Protein AF-A0A0M4BRL6-F1 (afdb_monomer)

Foldseek 3Di:
DDPLVCLQVDLVAAEDEDEAELCCAVWQDPNNVVRVVVLVSLQVSCVVRPRSYAYFYEYFWAEPPPPPDLLVVLLVCQQVLHEREDADQQAKTFYDYPVLVVVQVVCRVVPPDHSPHGYDPQTAMDGSNLVSVLSCVQRHPDDGHYDHRYDDRGDDSWGARHPPRIRNPGHHDDSVNVSVVD

Structure (mmCIF, N/CA/C/O backbone):
data_AF-A0A0M4BRL6-F1
#
_entry.id   AF-A0A0M4BRL6-F1
#
loop_
_atom_site.group_PDB
_atom_site.id
_atom_site.type_symbol
_atom_site.label_atom_id
_atom_site.label_alt_id
_atom_site.label_comp_id
_atom_site.label_asym_id
_atom_site.label_entity_id
_atom_site.label_seq_id
_atom_site.pdbx_PDB_ins_code
_atom_site.Cartn_x
_atom_site.Cartn_y
_atom_site.Cartn_z
_atom_site.occupancy
_atom_site.B_iso_or_equiv
_atom_site.auth_seq_id
_atom_site.auth_comp_id
_atom_site.auth_asym_id
_atom_site.auth_atom_id
_atom_site.pdbx_PDB_model_num
ATOM 1 N N . MET A 1 1 ? -20.131 -15.221 5.930 1.00 51.91 1 MET A N 1
ATOM 2 C CA . MET A 1 1 ? -20.326 -14.640 7.277 1.00 51.91 1 MET A CA 1
ATOM 3 C C . MET A 1 1 ? -19.381 -13.449 7.401 1.00 51.91 1 MET A C 1
ATOM 5 O O . MET A 1 1 ? -18.248 -13.590 6.960 1.00 51.91 1 MET A O 1
ATOM 9 N N . ASN A 1 2 ? -19.842 -12.272 7.842 1.00 87.44 2 ASN A N 1
ATOM 10 C CA . ASN A 1 2 ? -19.025 -11.043 7.877 1.00 87.44 2 ASN A CA 1
ATOM 11 C C . ASN A 1 2 ? -18.273 -10.967 9.220 1.00 87.44 2 ASN A C 1
ATOM 13 O O . ASN A 1 2 ? -18.929 -11.068 10.253 1.00 87.44 2 ASN A O 1
ATOM 17 N N . LEU A 1 3 ? -16.943 -10.804 9.210 1.00 92.81 3 LEU A N 1
ATOM 18 C CA . LEU A 1 3 ? -16.099 -10.802 10.420 1.00 92.81 3 LEU A CA 1
ATOM 19 C C . LEU A 1 3 ? -16.586 -9.797 11.472 1.00 92.81 3 LEU A C 1
ATOM 21 O O . LEU A 1 3 ? -16.670 -10.141 12.642 1.00 92.81 3 LEU A O 1
ATOM 25 N N . LEU A 1 4 ? -17.000 -8.604 11.038 1.00 94.19 4 LEU A N 1
ATOM 26 C CA . LEU A 1 4 ? -17.511 -7.552 11.923 1.00 94.19 4 LEU A CA 1
ATOM 27 C C . LEU A 1 4 ? -18.819 -7.929 12.634 1.00 94.19 4 LEU A C 1
ATOM 29 O O . LEU A 1 4 ? -19.096 -7.460 13.726 1.00 94.19 4 LEU A O 1
ATOM 33 N N . LYS A 1 5 ? -19.651 -8.795 12.043 1.00 93.88 5 LYS A N 1
ATOM 34 C CA . LYS A 1 5 ? -20.859 -9.268 12.739 1.00 93.88 5 LYS A CA 1
ATOM 35 C C . LYS A 1 5 ? -20.504 -10.234 13.864 1.00 93.88 5 LYS A C 1
ATOM 37 O O . LYS A 1 5 ? -21.066 -10.137 14.947 1.00 93.88 5 LYS A O 1
ATOM 42 N N . ILE A 1 6 ? -19.523 -11.104 13.621 1.00 94.19 6 ILE A N 1
ATOM 43 C CA . ILE A 1 6 ? -19.056 -12.082 14.608 1.00 94.19 6 ILE A CA 1
ATOM 44 C C . ILE A 1 6 ? -18.478 -11.365 15.835 1.00 94.19 6 ILE A C 1
ATOM 46 O O . ILE A 1 6 ? -18.729 -11.797 16.950 1.00 94.19 6 ILE A O 1
ATOM 50 N N . THR A 1 7 ? -17.777 -10.237 15.665 1.00 94.44 7 THR A N 1
ATOM 51 C CA . THR A 1 7 ? -17.237 -9.469 16.806 1.00 94.44 7 THR A CA 1
ATOM 52 C C . THR A 1 7 ? -18.319 -8.887 17.719 1.00 94.44 7 THR A C 1
ATOM 54 O O . THR A 1 7 ? -18.041 -8.617 18.885 1.00 94.44 7 THR A O 1
ATOM 57 N N . VAL A 1 8 ? -19.544 -8.695 17.218 1.00 92.44 8 VAL A N 1
ATOM 58 C CA . VAL A 1 8 ? -20.706 -8.243 18.007 1.00 92.44 8 VAL A CA 1
ATOM 59 C C . VAL A 1 8 ? -21.448 -9.428 18.630 1.00 92.44 8 VAL A C 1
ATOM 61 O O . VAL A 1 8 ? -21.912 -9.341 19.765 1.00 92.44 8 VAL A O 1
ATOM 64 N N . GLU A 1 9 ? -21.569 -10.534 17.895 1.00 92.56 9 GLU A N 1
ATOM 65 C CA . GLU A 1 9 ? -22.275 -11.743 18.338 1.00 92.56 9 GLU A CA 1
ATOM 66 C C . GLU A 1 9 ? -21.471 -12.544 19.380 1.00 92.56 9 GLU A C 1
ATOM 68 O O . GLU A 1 9 ? -22.057 -13.135 20.290 1.00 92.56 9 GLU A O 1
ATOM 73 N N . GLU A 1 10 ? -20.137 -12.539 19.290 1.00 90.44 10 GLU A N 1
ATOM 74 C CA . GLU A 1 10 ? -19.239 -13.304 20.157 1.00 90.44 10 GLU A CA 1
ATOM 75 C C . GLU A 1 10 ? -18.363 -12.404 21.053 1.00 90.44 10 GLU A C 1
ATOM 77 O O . GLU A 1 10 ? -17.389 -11.789 20.623 1.00 90.44 10 GLU A O 1
ATOM 82 N N . GLN A 1 11 ? -18.660 -12.379 22.357 1.00 83.44 11 GLN A N 1
ATOM 83 C CA . GLN A 1 11 ? -17.976 -11.512 23.337 1.00 83.44 11 GLN A CA 1
ATOM 84 C C . GLN A 1 11 ? -16.571 -11.990 23.775 1.00 83.44 11 GLN A C 1
ATOM 86 O O . GLN A 1 11 ? -15.893 -11.347 24.591 1.00 83.44 11 GLN A O 1
ATOM 91 N N . ASN A 1 12 ? -16.112 -13.140 23.278 1.00 91.62 12 ASN A N 1
ATOM 92 C CA . ASN A 1 12 ? -14.759 -13.658 23.515 1.00 91.62 12 ASN A CA 1
ATOM 93 C C . ASN A 1 12 ? -13.707 -12.995 22.608 1.00 91.62 12 ASN A C 1
ATOM 95 O O . ASN A 1 12 ? -12.522 -13.049 22.943 1.00 91.62 12 ASN A O 1
ATOM 99 N N . ILE A 1 13 ? -14.108 -12.345 21.511 1.00 93.94 13 ILE A N 1
ATOM 100 C CA . ILE A 1 13 ? -13.188 -11.630 20.623 1.00 93.94 13 ILE A CA 1
ATOM 101 C C . ILE A 1 13 ? -12.835 -10.284 21.254 1.00 93.94 13 ILE A C 1
ATOM 103 O O . ILE A 1 13 ? -13.690 -9.428 21.447 1.00 93.94 13 ILE A O 1
ATOM 107 N N . LYS A 1 14 ? -11.556 -10.108 21.601 1.00 92.88 14 LYS A N 1
ATOM 108 C CA . LYS A 1 14 ? -11.069 -8.900 22.287 1.00 92.88 14 LYS A CA 1
ATOM 109 C C . LYS A 1 14 ? -10.569 -7.820 21.347 1.00 92.88 14 LYS A C 1
ATOM 111 O O . LYS A 1 14 ? -10.581 -6.650 21.716 1.00 92.88 14 LYS A O 1
ATOM 116 N N . PHE A 1 15 ? -10.143 -8.200 20.149 1.00 94.06 15 PHE A N 1
ATOM 117 C CA . PHE A 1 15 ? -9.758 -7.247 19.126 1.00 94.06 15 PHE A CA 1
ATOM 118 C C . PHE A 1 15 ? -9.892 -7.845 17.728 1.00 94.06 15 PHE A C 1
ATOM 120 O O . PHE A 1 15 ? -9.828 -9.063 17.542 1.00 94.06 15 PHE A O 1
ATOM 127 N N . ILE A 1 16 ? -10.011 -6.963 16.745 1.00 96.00 16 ILE A N 1
ATOM 128 C CA . ILE A 1 16 ? -9.863 -7.257 15.327 1.00 96.00 16 ILE A CA 1
ATOM 129 C C . ILE A 1 16 ? -8.967 -6.193 14.699 1.00 96.00 16 ILE A C 1
ATOM 131 O O . ILE A 1 16 ? -9.073 -5.009 15.014 1.00 96.00 16 ILE A O 1
ATOM 135 N N . LEU A 1 17 ? -8.082 -6.621 13.802 1.00 97.31 17 LEU A N 1
ATOM 136 C CA . LEU A 1 17 ? -7.201 -5.730 13.062 1.00 97.31 17 LEU A CA 1
ATOM 137 C C . LEU A 1 17 ? -7.424 -5.905 11.561 1.00 97.31 17 LEU A C 1
ATOM 139 O O . LEU A 1 17 ? -7.401 -7.024 11.048 1.00 97.31 17 LEU A O 1
ATOM 143 N N . ALA A 1 18 ? -7.627 -4.795 10.859 1.00 97.44 18 ALA A N 1
ATOM 144 C CA . ALA A 1 18 ? -7.679 -4.749 9.409 1.00 97.44 18 ALA A CA 1
ATOM 145 C C . ALA A 1 18 ? -6.434 -4.093 8.822 1.00 97.44 18 ALA A C 1
ATOM 147 O O . ALA A 1 18 ? -5.911 -3.102 9.327 1.00 97.44 18 ALA A O 1
ATOM 148 N N . THR A 1 19 ? -6.018 -4.623 7.677 1.00 97.19 19 THR A N 1
ATOM 149 C CA . THR A 1 19 ? -4.997 -4.015 6.830 1.00 97.19 19 THR A CA 1
ATOM 150 C C . THR A 1 19 ? -5.657 -3.213 5.716 1.00 97.19 19 THR A C 1
ATOM 152 O O . THR A 1 19 ? -6.317 -3.768 4.823 1.00 97.19 19 THR A O 1
ATOM 155 N N . SER A 1 20 ? -5.455 -1.903 5.756 1.00 97.56 20 SER A N 1
ATOM 156 C CA . SER A 1 20 ? -5.827 -0.942 4.727 1.00 97.56 20 SER A CA 1
ATOM 157 C C . SER A 1 20 ? -4.616 -0.510 3.887 1.00 97.56 20 SER A C 1
ATOM 159 O O . SER A 1 20 ? -3.557 -1.133 3.923 1.00 97.56 20 SER A O 1
ATOM 161 N N . THR A 1 21 ? -4.793 0.510 3.054 1.00 96.69 21 THR A N 1
ATOM 162 C CA . THR A 1 21 ? -3.846 0.949 2.022 1.00 96.69 21 THR A CA 1
ATOM 163 C C . THR A 1 21 ? -3.957 2.452 1.803 1.00 96.69 21 THR A C 1
ATOM 165 O O . THR A 1 21 ? -5.033 3.025 1.946 1.00 96.69 21 THR A O 1
ATOM 168 N N . ASP A 1 22 ? -2.862 3.078 1.379 1.00 95.75 22 ASP A N 1
ATOM 169 C CA . ASP A 1 22 ? -2.839 4.450 0.838 1.00 95.75 22 ASP A CA 1
ATOM 170 C C . ASP A 1 22 ? -3.970 4.757 -0.178 1.00 95.75 22 ASP A C 1
ATOM 172 O O . ASP A 1 22 ? -4.567 5.831 -0.163 1.00 95.75 22 ASP A O 1
ATOM 176 N N . LYS A 1 23 ? -4.379 3.776 -0.991 1.00 95.50 23 LYS A N 1
ATOM 177 C CA . LYS A 1 23 ? -5.484 3.908 -1.966 1.00 95.50 23 LYS A CA 1
ATOM 178 C C . LYS A 1 23 ? -6.862 4.158 -1.347 1.00 95.50 23 LYS A C 1
ATOM 180 O O . LYS A 1 23 ? -7.790 4.480 -2.086 1.00 95.50 23 LYS A O 1
ATOM 185 N N . ALA A 1 24 ? -7.023 3.982 -0.034 1.00 96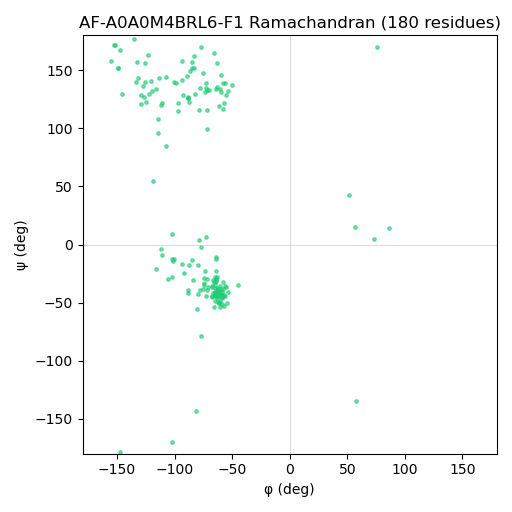.56 24 ALA A N 1
ATOM 186 C CA . ALA A 1 24 ? -8.253 4.340 0.672 1.00 96.56 24 ALA A CA 1
ATOM 187 C C . ALA A 1 24 ? -8.409 5.863 0.835 1.00 96.56 24 ALA A C 1
ATOM 189 O O . ALA A 1 24 ? -9.528 6.343 0.972 1.00 96.56 24 ALA A O 1
ATOM 190 N N . VAL A 1 25 ? -7.307 6.624 0.772 1.00 95.88 25 VAL A N 1
ATOM 191 C CA . VAL A 1 25 ? -7.305 8.084 0.961 1.00 95.88 25 VAL A CA 1
ATOM 192 C C . VAL A 1 25 ? -7.730 8.797 -0.313 1.00 95.88 25 VAL A C 1
ATOM 194 O O . VAL A 1 25 ? -8.688 9.563 -0.323 1.00 95.88 25 VAL A O 1
ATOM 197 N N . GLN A 1 26 ? -7.030 8.513 -1.412 1.00 93.69 26 GLN A N 1
ATOM 198 C CA . GLN A 1 26 ? -7.342 9.059 -2.728 1.00 93.69 26 GLN A CA 1
ATOM 199 C C . GLN A 1 26 ? -7.950 7.959 -3.599 1.00 93.69 26 GLN A C 1
ATOM 201 O O . GLN A 1 26 ? -7.261 7.276 -4.364 1.00 93.69 26 GLN A O 1
ATOM 206 N N . VAL A 1 27 ? -9.262 7.769 -3.458 1.00 93.62 27 VAL A N 1
ATOM 207 C CA . VAL A 1 27 ? -10.002 6.703 -4.139 1.00 93.62 27 VAL A CA 1
ATOM 208 C C . VAL A 1 27 ? -10.135 7.000 -5.634 1.00 93.62 27 VAL A C 1
ATOM 210 O O . VAL A 1 27 ? -11.016 7.737 -6.067 1.00 93.62 27 VAL A O 1
ATOM 213 N N . SER A 1 28 ? -9.284 6.375 -6.444 1.00 92.56 28 SER A N 1
ATOM 214 C CA . SER A 1 28 ? -9.352 6.429 -7.913 1.00 92.56 28 SER A CA 1
ATOM 215 C C . SER A 1 28 ? -9.983 5.184 -8.543 1.00 92.56 28 SER A C 1
ATOM 217 O O . SER A 1 28 ? -10.348 5.194 -9.720 1.00 92.56 28 SER A O 1
ATOM 219 N N . GLY A 1 29 ? -10.160 4.105 -7.773 1.00 92.94 29 GLY A N 1
ATOM 220 C CA . GLY A 1 29 ? -10.697 2.839 -8.266 1.00 92.94 29 GLY A CA 1
ATOM 221 C C . GLY A 1 29 ? -11.426 2.019 -7.205 1.00 92.94 29 GLY A C 1
ATOM 222 O O . GLY A 1 29 ? -11.392 2.319 -6.012 1.00 92.94 29 GLY A O 1
ATOM 223 N N . THR A 1 30 ? -12.073 0.938 -7.651 1.00 96.00 30 THR A N 1
ATOM 224 C CA . THR A 1 30 ? -12.919 0.084 -6.802 1.00 96.00 30 THR A CA 1
ATOM 225 C C . THR A 1 30 ? -12.163 -0.487 -5.608 1.00 96.00 30 THR A C 1
ATOM 227 O O . THR A 1 30 ? -12.715 -0.531 -4.517 1.00 96.00 30 THR A O 1
ATOM 230 N N . TYR A 1 31 ? -10.896 -0.877 -5.778 1.00 94.75 31 TYR A N 1
ATOM 231 C CA . TYR A 1 31 ? -10.087 -1.396 -4.674 1.00 94.75 31 TYR A CA 1
ATOM 232 C C . TYR A 1 31 ? -9.950 -0.375 -3.535 1.00 94.75 31 TYR A C 1
ATOM 234 O O . TYR A 1 31 ? -10.291 -0.694 -2.397 1.00 94.75 31 TYR A O 1
ATOM 242 N N . GLY A 1 32 ? -9.554 0.864 -3.850 1.00 95.94 32 GLY A N 1
ATOM 243 C CA . GLY A 1 32 ? -9.485 1.951 -2.870 1.00 95.94 32 GLY A CA 1
ATOM 244 C C . GLY A 1 32 ? -10.831 2.199 -2.192 1.00 95.94 32 GLY A C 1
ATOM 245 O O . GLY A 1 32 ? -10.900 2.253 -0.968 1.00 95.94 32 GLY A O 1
ATOM 246 N N . ALA A 1 33 ? -11.919 2.210 -2.971 1.00 97.19 33 ALA A N 1
ATOM 247 C CA . ALA A 1 33 ? -13.273 2.381 -2.446 1.00 97.19 33 ALA A CA 1
ATOM 248 C C . ALA A 1 33 ? -13.653 1.276 -1.448 1.00 97.19 33 ALA A C 1
ATOM 250 O O . ALA A 1 33 ? -14.207 1.565 -0.392 1.00 97.19 33 ALA A O 1
ATOM 251 N N . THR A 1 34 ? -13.322 0.011 -1.737 1.00 97.56 34 THR A N 1
ATOM 252 C CA . THR A 1 34 ? -13.596 -1.095 -0.801 1.00 97.56 34 THR A CA 1
ATOM 253 C C . THR A 1 34 ? -12.823 -0.970 0.506 1.00 97.56 34 THR A C 1
ATOM 255 O O . THR A 1 34 ? -13.322 -1.383 1.549 1.00 97.56 34 THR A O 1
ATOM 258 N N . LYS A 1 35 ? -11.620 -0.390 0.464 1.00 97.69 35 LYS A N 1
ATOM 259 C CA . LYS A 1 35 ? -10.778 -0.190 1.643 1.00 97.69 35 LYS A CA 1
ATOM 260 C C . LYS A 1 35 ? -11.242 1.001 2.471 1.00 97.69 35 LYS A C 1
ATOM 262 O O . LYS A 1 35 ? -11.345 0.850 3.679 1.00 97.69 35 LYS A O 1
ATOM 267 N N . LEU A 1 36 ? -11.658 2.092 1.834 1.00 97.62 36 LEU A N 1
ATOM 268 C CA . LEU A 1 36 ? -12.332 3.200 2.514 1.00 97.62 36 LEU A CA 1
ATOM 269 C C . LEU A 1 36 ? -13.631 2.742 3.198 1.00 97.62 36 LEU A C 1
ATOM 271 O O . LEU A 1 36 ? -13.872 3.051 4.357 1.00 97.62 36 LEU A O 1
ATOM 275 N N . LEU A 1 37 ? -14.456 1.943 2.512 1.00 97.81 37 LEU A N 1
ATOM 276 C CA . LEU A 1 37 ? -15.675 1.391 3.114 1.00 97.81 37 LEU A CA 1
ATOM 277 C C . LEU A 1 37 ? -15.370 0.456 4.290 1.00 97.81 37 LEU A C 1
ATOM 279 O O . LEU A 1 37 ? -16.092 0.470 5.280 1.00 97.81 37 LEU A O 1
ATOM 283 N N . MET A 1 38 ? -14.313 -0.354 4.192 1.00 97.81 38 MET A N 1
ATOM 284 C CA . MET A 1 38 ? -13.847 -1.180 5.307 1.00 97.81 38 MET A CA 1
ATOM 285 C C . MET A 1 38 ? -13.417 -0.316 6.499 1.00 97.81 38 MET A C 1
ATOM 287 O O . MET A 1 38 ? -13.745 -0.673 7.624 1.00 97.81 38 MET A O 1
ATOM 291 N N . GLU A 1 39 ? -12.719 0.798 6.262 1.00 97.62 39 GLU A N 1
ATOM 292 C CA . GLU A 1 39 ? -12.305 1.723 7.322 1.00 97.62 39 GLU A CA 1
ATOM 293 C C . GLU A 1 39 ? -13.505 2.331 8.052 1.00 97.62 39 GLU A C 1
ATOM 295 O O . GLU A 1 39 ? -13.601 2.202 9.270 1.00 97.62 39 GLU A O 1
ATOM 300 N N . ASN A 1 40 ? -14.476 2.865 7.309 1.00 97.25 40 ASN A N 1
ATOM 301 C CA . ASN A 1 40 ? -15.698 3.428 7.893 1.00 97.25 40 ASN A CA 1
ATOM 302 C C . ASN A 1 40 ? -16.502 2.375 8.674 1.00 97.25 40 ASN A C 1
ATOM 304 O O . ASN A 1 40 ? -17.008 2.645 9.756 1.00 97.25 40 ASN A O 1
ATOM 308 N N . LEU A 1 41 ? -16.587 1.143 8.158 1.00 97.12 41 LEU A N 1
ATOM 309 C CA . LEU A 1 41 ? -17.272 0.057 8.861 1.00 97.12 41 LEU A CA 1
ATOM 310 C C . LEU A 1 41 ? -16.577 -0.321 10.175 1.00 97.12 41 LEU A C 1
ATOM 312 O O . LEU A 1 41 ? -17.253 -0.705 11.121 1.00 97.12 41 LEU A O 1
ATOM 316 N N . PHE A 1 42 ? -15.248 -0.259 10.246 1.00 97.06 42 PHE A N 1
ATOM 317 C CA . PHE A 1 42 ? -14.531 -0.509 11.499 1.00 97.06 42 PHE A CA 1
ATOM 318 C C . PHE A 1 42 ? -14.863 0.555 12.547 1.00 97.06 42 PHE A C 1
ATOM 320 O O . PHE A 1 42 ? -15.098 0.199 13.699 1.00 97.06 42 PHE A O 1
ATOM 327 N N . GLU A 1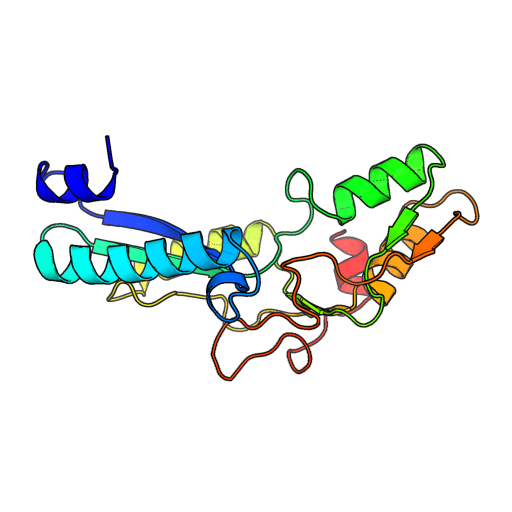 43 ? -14.942 1.824 12.143 1.00 96.06 43 GLU A N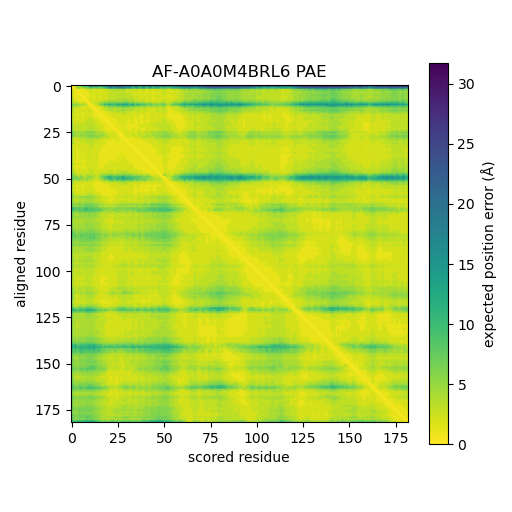 1
ATOM 328 C CA . GLU A 1 43 ? -15.357 2.924 13.017 1.00 96.06 43 GLU A CA 1
ATOM 329 C C . GLU A 1 43 ? -16.803 2.742 13.510 1.00 96.06 43 GLU A C 1
ATOM 331 O O . GLU A 1 43 ? -17.049 2.761 14.718 1.00 96.06 43 GLU A O 1
ATOM 336 N N . ASP A 1 44 ? -17.745 2.457 12.605 1.00 96.19 44 ASP A N 1
ATOM 337 C CA . ASP A 1 44 ? -19.151 2.211 12.954 1.00 96.19 44 ASP A CA 1
ATOM 338 C C . ASP A 1 44 ? -19.295 1.043 13.949 1.00 96.19 44 ASP A C 1
ATOM 340 O O . ASP A 1 44 ? -20.044 1.115 14.927 1.00 96.19 44 ASP A O 1
ATOM 344 N N . PHE A 1 45 ? -18.571 -0.057 13.725 1.00 95.50 45 PHE A N 1
ATOM 345 C CA . PHE A 1 45 ? -18.642 -1.238 14.589 1.00 95.50 45 PHE A CA 1
ATOM 346 C C . PHE A 1 45 ? -17.930 -1.053 15.933 1.00 95.50 45 PHE A C 1
ATOM 348 O O . PHE A 1 45 ? -18.359 -1.663 16.919 1.00 95.50 45 PHE A O 1
ATOM 355 N N . GLU A 1 46 ? -16.891 -0.218 16.008 1.00 95.00 46 GLU A N 1
ATOM 356 C CA . GLU A 1 46 ? -16.282 0.175 17.283 1.00 95.00 46 GLU A CA 1
ATOM 357 C C . GLU A 1 46 ? -17.279 0.959 18.140 1.00 95.00 46 GLU A C 1
ATOM 359 O O . GLU A 1 46 ? -17.449 0.654 19.322 1.00 95.00 46 GLU A O 1
ATOM 364 N N . GLN A 1 47 ? -18.028 1.885 17.533 1.00 94.25 47 GLN A N 1
ATOM 365 C CA . GLN A 1 47 ? -19.085 2.630 18.222 1.00 94.25 47 GLN A CA 1
ATOM 366 C C . GLN A 1 47 ? -20.223 1.717 18.705 1.00 94.25 47 GLN A C 1
ATOM 368 O O . GLN A 1 47 ? -20.720 1.888 19.819 1.00 94.25 47 GLN A O 1
ATOM 373 N N . ILE A 1 48 ? -20.621 0.725 17.900 1.00 92.94 48 ILE A N 1
ATOM 374 C CA . ILE A 1 48 ? -21.678 -0.237 18.260 1.00 92.94 48 ILE A CA 1
ATOM 375 C C . ILE A 1 48 ? -21.242 -1.157 19.409 1.00 92.94 48 ILE A C 1
ATOM 377 O O . ILE A 1 48 ? -22.030 -1.419 20.318 1.00 92.94 48 ILE A O 1
ATOM 381 N N . ASN A 1 49 ? -20.017 -1.690 19.360 1.00 91.25 49 ASN A N 1
ATOM 382 C CA . ASN A 1 49 ? -19.564 -2.713 20.309 1.00 91.25 49 ASN A CA 1
ATOM 383 C C . ASN A 1 49 ? -18.955 -2.124 21.594 1.00 91.25 49 ASN A C 1
ATOM 385 O O . ASN A 1 49 ? -18.824 -2.830 22.599 1.00 91.25 49 ASN A O 1
ATOM 389 N N . GLY A 1 50 ? -18.576 -0.843 21.577 1.00 85.56 50 GLY A N 1
ATOM 390 C CA . GLY A 1 50 ? -17.960 -0.160 22.708 1.00 85.56 50 GLY A CA 1
ATOM 391 C C . GLY A 1 50 ? -16.675 -0.853 23.170 1.00 85.56 50 GLY A C 1
ATOM 392 O O . GLY A 1 50 ? -15.840 -1.260 22.368 1.00 85.56 50 GLY A O 1
ATOM 393 N N . SER A 1 51 ? -16.518 -1.030 24.483 1.00 83.69 51 SER A N 1
ATOM 394 C CA . SER A 1 51 ? -15.313 -1.618 25.087 1.00 83.69 51 SER A CA 1
ATOM 395 C C . SER A 1 51 ? -15.221 -3.151 25.004 1.00 83.69 51 SER A C 1
ATOM 397 O O . SER A 1 51 ? -14.284 -3.730 25.554 1.00 83.69 51 SER A O 1
ATOM 399 N N . ASN A 1 52 ? -16.162 -3.830 24.338 1.00 88.94 52 ASN A N 1
ATOM 400 C CA . ASN A 1 52 ? -16.173 -5.297 24.267 1.00 88.94 52 ASN A CA 1
ATOM 401 C C . ASN A 1 52 ? -15.103 -5.865 23.319 1.00 88.94 52 ASN A C 1
ATOM 403 O O . ASN A 1 52 ? -14.549 -6.930 23.600 1.00 88.94 52 ASN A O 1
ATOM 407 N N . CYS A 1 53 ? -14.814 -5.163 22.218 1.00 94.19 53 CYS A N 1
ATOM 408 C CA . CYS A 1 53 ? -13.824 -5.544 21.211 1.00 94.19 53 CYS A CA 1
ATOM 409 C C . CYS A 1 53 ? -13.157 -4.290 20.640 1.00 94.19 53 CYS A C 1
ATOM 411 O O . CYS A 1 53 ? -13.843 -3.382 20.180 1.00 94.19 53 CYS A O 1
ATOM 413 N N . ALA A 1 54 ? -11.827 -4.265 20.613 1.00 94.81 54 ALA A N 1
ATOM 414 C CA . ALA A 1 54 ? -11.055 -3.209 19.969 1.00 94.81 54 ALA A CA 1
ATOM 415 C C . ALA A 1 54 ? -11.028 -3.388 18.441 1.00 94.81 54 ALA A C 1
ATOM 417 O O . ALA A 1 54 ? -10.767 -4.487 17.948 1.00 94.81 54 ALA A O 1
ATOM 418 N N . TYR A 1 55 ? -11.242 -2.314 17.682 1.00 97.06 55 TYR A N 1
ATOM 419 C CA . TYR A 1 55 ? -11.149 -2.328 16.219 1.00 97.06 55 TYR A CA 1
ATOM 420 C C . TYR A 1 55 ? -9.931 -1.524 15.803 1.00 97.06 55 TYR A C 1
ATOM 422 O O . TYR A 1 55 ? -9.784 -0.367 16.179 1.00 97.06 55 TYR A O 1
ATOM 430 N N . ARG A 1 56 ? -9.010 -2.154 15.081 1.00 97.75 56 ARG A N 1
ATOM 431 C CA . ARG A 1 56 ? -7.716 -1.561 14.744 1.00 97.75 56 ARG A CA 1
ATOM 432 C C . ARG A 1 56 ? -7.489 -1.594 13.252 1.00 97.75 56 ARG A C 1
ATOM 434 O O . ARG A 1 56 ? -7.813 -2.576 12.586 1.00 97.75 56 ARG A O 1
ATOM 441 N N . ILE A 1 57 ? -6.934 -0.515 12.724 1.00 98.25 57 ILE A N 1
ATOM 442 C CA . ILE A 1 57 ? -6.633 -0.397 11.305 1.00 98.25 57 ILE A CA 1
ATOM 443 C C . ILE A 1 57 ? -5.174 -0.023 11.173 1.00 98.25 57 ILE A C 1
ATOM 445 O O . ILE A 1 57 ? -4.736 0.974 11.734 1.00 98.25 57 ILE A O 1
ATOM 449 N N . VAL A 1 58 ? -4.439 -0.799 10.384 1.00 97.94 58 VAL A N 1
ATOM 450 C CA . VAL A 1 58 ? -3.146 -0.364 9.858 1.00 97.94 58 VAL A CA 1
ATOM 451 C C . VAL A 1 58 ? -3.312 0.105 8.426 1.00 97.94 58 VAL A C 1
ATOM 453 O O . VAL A 1 58 ? -4.022 -0.525 7.642 1.00 97.94 58 VAL A O 1
ATOM 456 N N . ARG A 1 59 ? -2.639 1.188 8.054 1.00 97.44 59 ARG A N 1
ATOM 457 C CA . ARG A 1 59 ? -2.606 1.707 6.689 1.00 97.44 59 ARG A CA 1
ATOM 458 C C . ARG A 1 59 ? -1.159 1.936 6.278 1.00 97.44 59 ARG A C 1
ATOM 460 O O . ARG A 1 59 ? -0.396 2.590 6.976 1.00 97.44 59 ARG A O 1
ATOM 467 N N . TYR A 1 60 ? -0.781 1.406 5.125 1.00 96.38 60 TYR A N 1
ATOM 468 C CA . TYR A 1 60 ? 0.540 1.627 4.545 1.00 96.38 60 TYR A CA 1
ATOM 469 C C . TYR A 1 60 ? 0.496 1.501 3.019 1.00 96.38 60 TYR A C 1
ATOM 471 O O . TYR A 1 60 ? -0.532 1.150 2.434 1.00 96.38 60 TYR A O 1
ATOM 479 N N . GLY A 1 61 ? 1.606 1.850 2.371 1.00 95.06 61 GLY A N 1
ATOM 480 C CA . GLY A 1 61 ? 1.770 1.728 0.926 1.00 95.06 61 GLY A CA 1
ATOM 481 C C . GLY A 1 61 ? 2.149 0.320 0.471 1.00 95.06 61 GLY A C 1
ATOM 482 O O . GLY A 1 61 ? 1.700 -0.696 1.000 1.00 95.06 61 GLY A O 1
ATOM 483 N N . ASN A 1 62 ? 3.001 0.246 -0.543 1.00 95.81 62 ASN A N 1
ATOM 484 C CA . ASN A 1 62 ? 3.480 -1.018 -1.074 1.00 95.81 62 ASN A CA 1
ATOM 485 C C . ASN A 1 62 ? 4.472 -1.687 -0.108 1.00 95.81 62 ASN A C 1
ATOM 487 O O . ASN A 1 62 ? 5.374 -1.046 0.422 1.00 95.81 62 ASN A O 1
ATOM 491 N N . VAL A 1 63 ? 4.367 -3.006 0.053 1.00 95.69 63 VAL A N 1
ATOM 492 C CA . VAL A 1 63 ? 5.397 -3.806 0.732 1.00 95.69 63 VAL A CA 1
ATOM 493 C C . VAL A 1 63 ? 6.369 -4.340 -0.319 1.00 95.69 63 VAL A C 1
ATOM 495 O O . VAL A 1 63 ? 5.939 -4.922 -1.327 1.00 95.69 63 VAL A O 1
ATOM 498 N N . LEU A 1 64 ? 7.668 -4.133 -0.110 1.00 94.75 64 LEU A N 1
ATOM 499 C CA . LEU A 1 64 ? 8.722 -4.640 -0.992 1.00 94.75 64 LEU A CA 1
ATOM 500 C C . LEU A 1 64 ? 8.617 -6.165 -1.139 1.00 94.75 64 LEU A C 1
ATOM 502 O O . LEU A 1 64 ? 8.320 -6.876 -0.184 1.00 94.75 64 LEU A O 1
ATOM 506 N N . HIS A 1 65 ? 8.820 -6.677 -2.356 1.00 90.12 65 HIS A N 1
ATOM 507 C CA . HIS A 1 65 ? 8.709 -8.112 -2.684 1.00 90.12 65 HIS A CA 1
ATOM 508 C C . HIS A 1 65 ? 7.367 -8.780 -2.367 1.00 90.12 65 HIS A C 1
ATOM 510 O O . HIS A 1 65 ? 7.269 -10.006 -2.393 1.00 90.12 65 HIS A O 1
ATOM 516 N N . SER A 1 66 ? 6.307 -8.010 -2.114 1.00 92.88 66 SER A N 1
ATOM 517 C CA . SER A 1 66 ? 4.972 -8.591 -1.964 1.00 92.88 66 SER A CA 1
ATOM 518 C C . SER A 1 66 ? 4.541 -9.341 -3.229 1.00 92.88 66 SER A C 1
ATOM 520 O O . SER A 1 66 ? 4.894 -8.977 -4.360 1.00 92.88 66 SER A O 1
ATOM 522 N N . THR A 1 67 ? 3.780 -10.419 -3.041 1.00 89.75 67 THR A N 1
ATOM 523 C CA . THR A 1 67 ? 3.318 -11.292 -4.124 1.00 89.75 67 THR A CA 1
ATOM 524 C C . THR A 1 67 ? 2.575 -10.501 -5.197 1.00 89.75 67 THR A C 1
ATOM 526 O O . THR A 1 67 ? 1.651 -9.746 -4.907 1.00 89.75 67 THR A O 1
ATOM 529 N N . GLY A 1 68 ? 2.973 -10.676 -6.459 1.00 86.81 68 GLY A N 1
ATOM 530 C CA . GLY A 1 68 ? 2.342 -9.998 -7.597 1.00 86.81 68 GLY A CA 1
ATOM 531 C C . GLY A 1 68 ? 2.668 -8.504 -7.728 1.00 86.81 68 GLY A C 1
ATOM 532 O O . GLY A 1 68 ? 2.130 -7.851 -8.631 1.00 86.81 68 GLY A O 1
ATOM 533 N N . SER A 1 69 ? 3.551 -7.967 -6.879 1.00 93.38 69 SER A N 1
ATOM 534 C CA . SER A 1 69 ? 4.029 -6.586 -6.975 1.00 93.38 69 SER A CA 1
ATOM 535 C C . SER A 1 69 ? 4.852 -6.335 -8.239 1.00 93.38 69 SER A C 1
ATOM 537 O O . SER A 1 69 ? 5.315 -7.252 -8.924 1.00 93.38 69 SER A O 1
ATOM 539 N N . VAL A 1 70 ? 5.037 -5.052 -8.548 1.00 94.62 70 VAL A N 1
ATOM 540 C CA . VAL A 1 70 ? 5.784 -4.605 -9.725 1.00 94.62 70 VAL A CA 1
ATOM 541 C C . VAL A 1 70 ? 7.237 -5.098 -9.714 1.00 94.62 70 VAL A C 1
ATOM 543 O O . VAL A 1 70 ? 7.717 -5.564 -10.740 1.00 94.62 70 VAL A O 1
ATOM 546 N N . LEU A 1 71 ? 7.894 -5.122 -8.546 1.00 95.31 71 LEU A N 1
ATOM 547 C CA . LEU A 1 71 ? 9.269 -5.615 -8.398 1.00 95.31 71 LEU A CA 1
ATOM 548 C C . LEU A 1 71 ? 9.394 -7.097 -8.763 1.00 95.31 71 LEU A C 1
ATOM 550 O O . LEU A 1 71 ? 10.303 -7.472 -9.499 1.00 95.31 71 LEU A O 1
ATOM 554 N N . VAL A 1 72 ? 8.449 -7.933 -8.320 1.00 95.38 72 VAL A N 1
ATOM 555 C CA . VAL A 1 72 ? 8.432 -9.367 -8.657 1.00 95.38 72 VAL A CA 1
ATOM 556 C C . VAL A 1 72 ? 8.219 -9.566 -10.159 1.00 95.38 72 VAL A C 1
ATOM 558 O O . VAL A 1 72 ? 8.903 -10.378 -10.784 1.00 95.38 72 VAL A O 1
ATOM 561 N N . LYS A 1 73 ? 7.302 -8.797 -10.759 1.00 96.38 73 LYS A N 1
ATOM 562 C CA . LYS A 1 73 ? 7.033 -8.843 -12.205 1.00 96.38 73 LYS A CA 1
ATOM 563 C C . LYS A 1 73 ? 8.247 -8.402 -13.023 1.00 96.38 73 LYS A C 1
ATOM 565 O O . LYS A 1 73 ? 8.590 -9.072 -13.994 1.00 96.38 73 LYS A O 1
ATOM 570 N N . TRP A 1 74 ? 8.910 -7.319 -12.624 1.00 97.12 74 TRP A N 1
ATOM 571 C CA . TRP A 1 74 ? 10.106 -6.816 -13.298 1.00 97.12 74 TRP A CA 1
ATOM 572 C C . TRP A 1 74 ? 11.295 -7.750 -13.146 1.00 97.12 74 TRP A C 1
ATOM 574 O O . TRP A 1 74 ? 11.936 -8.047 -14.147 1.00 97.12 74 TRP A O 1
ATOM 584 N N . LYS A 1 75 ? 11.551 -8.285 -11.947 1.00 96.19 75 LYS A N 1
ATOM 585 C CA . LYS A 1 75 ? 12.589 -9.302 -11.738 1.00 96.19 75 LYS A CA 1
ATOM 586 C C . LYS A 1 75 ? 12.380 -10.496 -12.667 1.00 96.19 75 LYS A C 1
ATOM 588 O O . LYS A 1 75 ? 13.288 -10.864 -13.407 1.00 96.19 75 LYS A O 1
ATOM 593 N N . TYR A 1 76 ? 11.163 -11.041 -12.697 1.00 95.69 76 TYR A N 1
ATOM 594 C CA . TYR A 1 76 ? 10.823 -12.145 -13.591 1.00 95.69 76 TYR A CA 1
ATOM 595 C C . TYR A 1 76 ? 11.037 -11.781 -15.068 1.00 95.69 76 TYR A C 1
ATOM 597 O O . TYR A 1 76 ? 11.617 -12.569 -15.816 1.00 95.69 76 TYR A O 1
ATOM 605 N N . ALA A 1 77 ? 10.596 -10.596 -15.501 1.00 96.44 77 ALA A N 1
ATOM 606 C CA . ALA A 1 77 ? 10.788 -10.140 -16.874 1.00 96.44 77 ALA A CA 1
ATOM 607 C C . ALA A 1 77 ? 12.277 -9.985 -17.227 1.00 96.44 77 ALA A C 1
ATOM 609 O O . ALA A 1 77 ? 12.706 -10.483 -18.264 1.00 96.44 77 ALA A O 1
ATOM 610 N N . LEU A 1 78 ? 13.078 -9.395 -16.339 1.00 96.75 78 LEU A N 1
ATOM 611 C CA . LEU A 1 78 ? 14.519 -9.201 -16.512 1.00 96.75 78 LEU A CA 1
ATOM 612 C C . LEU A 1 78 ? 15.281 -10.527 -16.598 1.00 96.75 78 LEU A C 1
ATOM 614 O O . LEU A 1 78 ? 16.085 -10.724 -17.509 1.00 96.75 78 LEU A O 1
ATOM 618 N N . GLU A 1 79 ? 14.991 -11.469 -15.701 1.00 95.38 79 GLU A N 1
ATOM 619 C CA . GLU A 1 79 ? 15.637 -12.786 -15.683 1.00 95.38 79 GLU A CA 1
ATOM 620 C C . GLU A 1 79 ? 15.298 -13.619 -16.928 1.00 95.38 79 GLU A C 1
ATOM 622 O O . GLU A 1 79 ? 16.139 -14.381 -17.412 1.00 95.38 79 GLU A O 1
ATOM 627 N N . ASN A 1 80 ? 14.092 -13.438 -17.476 1.00 95.44 80 ASN A N 1
ATOM 628 C CA . ASN A 1 80 ? 13.587 -14.175 -18.636 1.00 95.44 80 ASN A C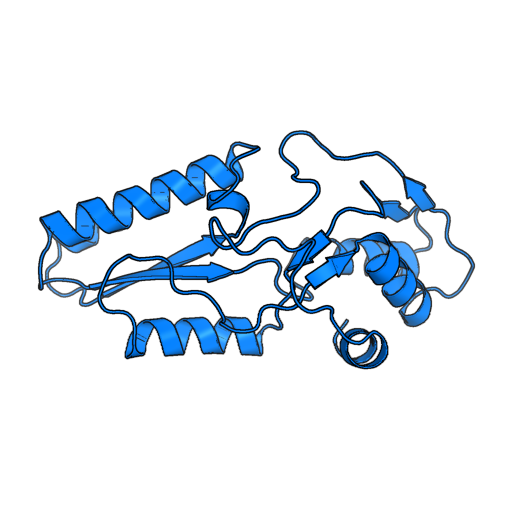A 1
ATOM 629 C C . ASN A 1 80 ? 13.644 -13.376 -19.948 1.00 95.44 80 ASN A C 1
ATOM 631 O O . ASN A 1 80 ? 13.098 -13.836 -20.951 1.00 95.44 80 ASN A O 1
ATOM 635 N N . ARG A 1 81 ? 14.292 -12.202 -19.958 1.00 94.56 81 ARG A N 1
ATOM 636 C CA . ARG A 1 81 ? 14.426 -11.314 -21.131 1.00 94.56 81 ARG A CA 1
ATOM 637 C C . ARG A 1 81 ? 13.085 -10.992 -21.809 1.00 94.56 81 ARG A C 1
ATOM 639 O O . ARG A 1 81 ? 12.974 -11.026 -23.032 1.00 94.56 81 ARG A O 1
ATOM 646 N N . LYS A 1 82 ? 12.057 -10.721 -21.006 1.00 95.62 82 LYS A N 1
ATOM 647 C CA . LYS A 1 82 ? 10.739 -10.263 -21.464 1.00 95.62 82 LYS A CA 1
ATOM 648 C C . LYS A 1 82 ? 10.668 -8.735 -21.433 1.00 95.62 82 LYS A C 1
ATOM 650 O O . LYS A 1 82 ? 11.413 -8.103 -20.689 1.00 95.62 82 LYS A O 1
ATOM 655 N N . GLU A 1 83 ? 9.750 -8.173 -22.218 1.00 96.00 83 GLU A N 1
ATOM 656 C CA . GLU A 1 83 ? 9.425 -6.741 -22.208 1.00 96.00 83 GLU A CA 1
ATOM 657 C C . GLU A 1 83 ? 9.070 -6.283 -20.783 1.00 96.00 83 GLU A C 1
ATOM 659 O O . GLU A 1 83 ? 8.285 -6.930 -20.077 1.00 96.00 83 GLU A O 1
ATOM 664 N N . LEU A 1 84 ? 9.661 -5.169 -20.356 1.00 97.19 84 LEU A N 1
ATOM 665 C CA . LEU A 1 84 ? 9.324 -4.506 -19.107 1.00 97.19 84 LEU A CA 1
ATOM 666 C C . LEU A 1 84 ? 8.196 -3.512 -19.338 1.00 97.19 84 LEU A C 1
ATOM 668 O O . LEU A 1 84 ? 8.306 -2.606 -20.156 1.00 97.19 84 LEU A O 1
ATOM 672 N N . ILE A 1 85 ? 7.132 -3.648 -18.554 1.00 96.75 85 ILE A N 1
ATOM 673 C CA . ILE A 1 85 ? 6.016 -2.709 -18.573 1.00 96.75 85 ILE A CA 1
ATOM 674 C C . ILE A 1 85 ? 6.194 -1.699 -17.445 1.00 96.75 85 ILE A C 1
ATOM 676 O O . ILE A 1 85 ? 6.244 -2.079 -16.271 1.00 96.75 85 ILE A O 1
ATOM 680 N N . LEU A 1 86 ? 6.246 -0.420 -17.802 1.00 97.69 86 LEU A N 1
ATOM 681 C CA . LEU A 1 86 ? 6.217 0.715 -16.885 1.00 97.69 86 LEU A CA 1
ATOM 682 C C . LEU A 1 86 ? 4.946 1.525 -17.155 1.00 97.69 86 LEU A C 1
ATOM 684 O O . LEU A 1 86 ? 4.620 1.792 -18.305 1.00 97.69 86 LEU A O 1
ATOM 688 N N . THR A 1 87 ? 4.203 1.912 -16.121 1.00 96.62 87 THR A N 1
ATOM 689 C CA . THR A 1 87 ? 3.001 2.740 -16.303 1.00 96.62 87 THR A CA 1
ATOM 690 C C . THR A 1 87 ? 3.393 4.189 -16.552 1.00 96.62 87 THR A C 1
ATOM 692 O O . THR A 1 87 ? 3.436 4.622 -17.700 1.00 96.62 87 THR A O 1
ATOM 695 N N . ASP A 1 88 ? 3.743 4.915 -15.497 1.00 97.94 88 ASP A N 1
ATOM 696 C CA . ASP A 1 88 ? 4.223 6.293 -15.560 1.00 97.94 88 ASP A CA 1
ATOM 697 C C . ASP A 1 88 ? 5.534 6.405 -14.756 1.00 97.94 88 ASP A C 1
ATOM 699 O O . ASP A 1 88 ? 5.541 6.070 -13.567 1.00 97.94 88 ASP A O 1
ATOM 703 N N . PRO A 1 89 ? 6.656 6.826 -15.375 1.00 98.12 89 PRO A N 1
ATOM 704 C CA . PRO A 1 89 ? 7.944 6.960 -14.691 1.00 98.12 89 PRO A CA 1
ATOM 705 C C . PRO A 1 89 ? 7.935 7.999 -13.563 1.00 98.12 89 PRO A C 1
ATOM 707 O O . PRO A 1 89 ? 8.707 7.859 -12.611 1.00 98.12 89 PRO A O 1
ATOM 710 N N . GLU A 1 90 ? 7.080 9.019 -13.646 1.00 98.38 90 GLU A N 1
ATOM 711 C CA . GLU A 1 90 ? 6.970 10.081 -12.644 1.00 98.38 90 GLU A CA 1
ATOM 712 C C . GLU A 1 90 ? 6.049 9.697 -11.484 1.00 98.38 90 GLU A C 1
ATOM 714 O O . GLU A 1 90 ? 6.049 10.368 -10.452 1.00 98.38 90 GLU A O 1
ATOM 719 N N . ALA A 1 91 ? 5.267 8.623 -11.619 1.00 98.25 91 ALA A N 1
ATOM 720 C CA . ALA A 1 91 ? 4.396 8.170 -10.548 1.00 98.25 91 ALA A CA 1
ATOM 721 C C . ALA A 1 91 ? 5.211 7.744 -9.323 1.00 98.25 91 ALA A C 1
ATOM 723 O O . ALA A 1 91 ? 6.208 7.029 -9.438 1.00 98.25 91 ALA A O 1
ATOM 724 N N . THR A 1 92 ? 4.770 8.154 -8.135 1.00 98.38 92 THR A N 1
ATOM 725 C CA . THR A 1 92 ? 5.468 7.867 -6.874 1.00 98.38 92 THR A CA 1
ATOM 726 C C . THR A 1 92 ? 4.648 6.942 -6.002 1.00 98.38 92 THR A C 1
ATOM 728 O O . THR A 1 92 ? 3.418 7.020 -5.958 1.00 98.38 92 THR A O 1
ATOM 731 N N . ARG A 1 93 ? 5.331 6.040 -5.301 1.00 97.62 93 ARG A N 1
ATOM 732 C CA . ARG A 1 93 ? 4.706 5.085 -4.384 1.00 97.62 93 ARG A CA 1
ATOM 733 C C . ARG A 1 93 ? 5.449 5.085 -3.062 1.00 97.62 93 ARG A C 1
ATOM 735 O O . ARG A 1 93 ? 6.675 5.206 -3.040 1.00 97.62 93 ARG A O 1
ATOM 742 N N . PHE A 1 94 ? 4.703 4.933 -1.975 1.00 97.56 94 PHE A N 1
ATOM 743 C CA . PHE A 1 94 ? 5.277 4.589 -0.682 1.00 97.56 94 PHE A CA 1
ATOM 744 C C . PHE A 1 94 ? 5.707 3.128 -0.701 1.00 97.56 94 PHE A C 1
ATOM 746 O O . PHE A 1 94 ? 4.943 2.272 -1.151 1.00 97.56 94 PHE A O 1
ATOM 753 N N . PHE A 1 95 ? 6.906 2.849 -0.202 1.00 96.19 95 PHE A N 1
ATOM 754 C CA . PHE A 1 95 ? 7.386 1.485 -0.015 1.00 96.19 95 PHE A CA 1
ATOM 755 C C . PHE A 1 95 ? 7.870 1.289 1.411 1.00 96.19 95 PHE A C 1
ATOM 757 O O . PHE A 1 95 ? 8.594 2.135 1.935 1.00 96.19 95 PHE A O 1
ATOM 764 N N . ILE A 1 96 ? 7.498 0.153 1.990 1.00 95.94 96 ILE A N 1
ATOM 765 C CA . ILE A 1 96 ? 7.989 -0.326 3.279 1.00 95.94 96 ILE A CA 1
ATOM 766 C C . ILE A 1 96 ? 8.563 -1.738 3.137 1.00 95.94 96 ILE A C 1
ATOM 768 O O . ILE A 1 96 ? 8.206 -2.479 2.212 1.00 95.94 96 ILE A O 1
ATOM 772 N N . THR A 1 97 ? 9.452 -2.124 4.047 1.00 95.12 97 THR A N 1
ATOM 773 C CA . THR A 1 97 ? 9.919 -3.511 4.160 1.00 95.12 97 THR A CA 1
ATOM 774 C C . THR A 1 97 ? 8.873 -4.391 4.851 1.00 95.12 97 THR A C 1
ATOM 776 O O . THR A 1 97 ? 7.880 -3.902 5.397 1.00 95.12 97 THR A O 1
ATOM 779 N N . TRP A 1 98 ? 9.080 -5.710 4.829 1.00 93.56 98 TRP A N 1
ATOM 780 C CA . TRP A 1 98 ? 8.226 -6.642 5.571 1.00 93.56 98 TRP A CA 1
ATOM 781 C C . TRP A 1 98 ? 8.342 -6.440 7.080 1.00 93.56 98 TRP A C 1
ATOM 783 O O . TRP A 1 98 ? 7.336 -6.500 7.779 1.00 93.56 98 TRP A O 1
ATOM 793 N N . GLU A 1 99 ? 9.546 -6.149 7.566 1.00 94.50 99 GLU A N 1
ATOM 794 C CA . GLU A 1 99 ? 9.815 -5.842 8.970 1.00 94.50 99 GLU A CA 1
ATOM 795 C C . GLU A 1 99 ? 9.031 -4.600 9.391 1.00 94.50 99 GLU A C 1
ATOM 797 O O . GLU A 1 99 ? 8.258 -4.665 10.336 1.00 94.50 99 GLU A O 1
ATOM 802 N N . GLN A 1 100 ? 9.093 -3.521 8.604 1.00 95.31 100 GLN A N 1
ATOM 803 C CA . GLN A 1 100 ? 8.312 -2.308 8.863 1.00 95.31 100 GLN A CA 1
ATOM 804 C C . GLN A 1 100 ? 6.794 -2.559 8.848 1.00 95.31 100 GLN A C 1
ATOM 806 O O . GLN A 1 100 ? 6.058 -1.945 9.622 1.00 95.31 100 GLN A O 1
ATOM 811 N N . ALA A 1 101 ? 6.309 -3.454 7.978 1.00 94.81 101 ALA A N 1
ATOM 812 C CA . ALA A 1 101 ? 4.896 -3.840 7.937 1.00 94.81 101 ALA A CA 1
ATOM 813 C C . ALA A 1 101 ? 4.468 -4.626 9.189 1.00 94.81 101 ALA A C 1
ATOM 815 O O . ALA A 1 101 ? 3.343 -4.481 9.661 1.00 94.81 101 ALA A O 1
ATOM 816 N N . ILE A 1 102 ? 5.357 -5.454 9.736 1.00 95.31 102 ILE A N 1
ATOM 817 C CA . ILE A 1 102 ? 5.125 -6.179 10.987 1.00 95.31 102 ILE A CA 1
ATOM 818 C C . ILE A 1 102 ? 5.191 -5.213 12.177 1.00 95.31 102 ILE A C 1
ATOM 820 O O . ILE A 1 102 ? 4.307 -5.243 13.034 1.00 95.31 102 ILE A O 1
ATOM 824 N N . ASP A 1 103 ? 6.178 -4.319 12.196 1.00 95.62 103 ASP A N 1
ATOM 825 C CA . ASP A 1 103 ? 6.368 -3.333 13.260 1.00 95.62 103 ASP A CA 1
ATOM 826 C C . ASP A 1 103 ? 5.138 -2.435 13.404 1.00 95.62 103 ASP A C 1
ATOM 828 O O . ASP A 1 103 ? 4.629 -2.270 14.510 1.00 95.62 103 ASP A O 1
ATOM 832 N N . VAL A 1 104 ? 4.582 -1.927 12.296 1.00 95.94 104 VAL A N 1
ATOM 833 C CA . VAL A 1 104 ? 3.374 -1.088 12.357 1.00 95.94 104 VAL A CA 1
ATOM 834 C C . VAL A 1 104 ? 2.154 -1.853 12.875 1.00 95.94 104 VAL A C 1
ATOM 836 O O . VAL A 1 104 ? 1.323 -1.265 13.563 1.00 95.94 104 VAL A O 1
ATOM 839 N N . ILE A 1 105 ? 2.045 -3.159 12.603 1.00 96.31 105 ILE A N 1
ATOM 840 C CA . ILE A 1 105 ? 0.979 -3.999 13.168 1.00 96.31 105 ILE A CA 1
ATOM 841 C C . ILE A 1 105 ? 1.129 -4.086 14.685 1.00 96.31 105 ILE A C 1
ATOM 843 O O . ILE A 1 105 ? 0.156 -3.853 15.401 1.00 96.31 105 ILE A O 1
ATOM 847 N N . PHE A 1 106 ? 2.330 -4.372 15.189 1.00 96.06 106 PHE A N 1
ATOM 848 C CA . PHE A 1 106 ? 2.557 -4.452 16.632 1.00 96.06 106 PHE A CA 1
ATOM 849 C C . PHE A 1 106 ? 2.404 -3.097 17.330 1.00 96.06 106 PHE A C 1
ATOM 851 O O . PHE A 1 106 ? 1.764 -3.036 18.378 1.00 96.06 106 PHE A O 1
ATOM 858 N N . SER A 1 107 ? 2.914 -2.011 16.747 1.00 95.94 107 SER A N 1
ATOM 859 C CA . SER A 1 107 ? 2.699 -0.654 17.263 1.00 95.94 107 SER A CA 1
ATOM 860 C C . SER A 1 107 ? 1.216 -0.294 17.297 1.00 95.94 107 SER A C 1
ATOM 862 O O . SER A 1 107 ? 0.731 0.186 18.313 1.00 95.94 107 SER A O 1
ATOM 864 N N . CYS A 1 108 ? 0.459 -0.606 16.243 1.00 97.00 108 CYS A N 1
ATOM 865 C CA . CYS A 1 108 ? -0.984 -0.376 16.224 1.00 97.00 108 CYS A CA 1
ATOM 866 C C . CYS A 1 108 ? -1.697 -1.140 17.350 1.00 97.00 108 CYS A C 1
ATOM 868 O O . CYS A 1 108 ? -2.536 -0.570 18.042 1.00 97.00 108 CYS A O 1
ATOM 870 N N . LEU A 1 109 ? -1.341 -2.406 17.584 1.00 94.75 109 LEU A N 1
ATOM 871 C CA . LEU A 1 109 ? -1.942 -3.200 18.661 1.00 94.75 109 LEU A CA 1
ATOM 872 C C . LEU A 1 109 ? -1.640 -2.654 20.066 1.00 94.75 109 LEU A C 1
ATOM 874 O O . LEU A 1 109 ? -2.462 -2.839 20.961 1.00 94.75 109 LEU A O 1
ATOM 878 N N . ASN A 1 110 ? -0.496 -1.994 20.259 1.00 94.75 110 ASN A N 1
ATOM 879 C CA . ASN A 1 110 ? -0.097 -1.442 21.556 1.00 94.75 110 ASN A CA 1
ATOM 880 C C . ASN A 1 110 ? -0.615 -0.016 21.783 1.00 94.75 110 ASN A C 1
ATOM 882 O O . ASN A 1 110 ? -1.058 0.307 22.885 1.00 94.75 110 ASN A O 1
ATOM 886 N N . ASP A 1 111 ? -0.558 0.826 20.752 1.00 95.62 111 ASP A N 1
ATOM 887 C CA . ASP A 1 111 ? -0.666 2.277 20.908 1.00 95.62 111 ASP A CA 1
ATOM 888 C C . ASP A 1 111 ? -2.019 2.827 20.442 1.00 95.62 111 ASP A C 1
ATOM 890 O O . ASP A 1 111 ? -2.495 3.835 20.975 1.00 95.62 111 ASP A O 1
ATOM 894 N N . ALA A 1 112 ? -2.668 2.188 19.462 1.00 95.25 112 ALA A N 1
ATOM 895 C CA . ALA A 1 112 ? -3.892 2.724 18.880 1.00 95.25 112 ALA A CA 1
ATOM 896 C C . ALA A 1 112 ? -5.084 2.613 19.844 1.00 95.25 112 ALA A C 1
ATOM 898 O O . ALA A 1 112 ? -5.364 1.565 20.437 1.00 95.25 112 ALA A O 1
ATOM 899 N N . GLN A 1 113 ? -5.821 3.717 19.958 1.00 93.50 113 GLN A N 1
ATOM 900 C CA . GLN A 1 113 ? -6.939 3.867 20.893 1.00 93.50 113 GLN A CA 1
ATOM 901 C C . GLN A 1 113 ? -8.310 3.715 20.225 1.00 93.50 113 GLN A C 1
ATOM 903 O O . GLN A 1 113 ? -9.301 3.516 20.922 1.00 93.50 113 GLN A O 1
ATOM 908 N N . SER A 1 114 ? -8.360 3.763 18.895 1.00 94.88 114 SER A N 1
ATOM 909 C CA . SER A 1 114 ? -9.580 3.700 18.091 1.00 94.88 114 SER A CA 1
ATOM 910 C C . SER A 1 114 ? -9.324 2.996 16.753 1.00 94.88 114 SER A C 1
ATOM 912 O O . SER A 1 114 ? -8.200 2.571 16.457 1.00 94.88 114 SER A O 1
ATOM 914 N N . ALA A 1 115 ? -10.365 2.911 15.932 1.00 95.81 115 ALA A N 1
ATOM 915 C CA . ALA A 1 115 ? -10.336 2.499 14.537 1.00 95.81 115 ALA A CA 1
ATOM 916 C C . ALA A 1 115 ? -9.709 3.546 13.592 1.00 95.81 115 ALA A C 1
ATOM 918 O O . ALA A 1 115 ? -9.723 3.350 12.376 1.00 95.81 115 ALA A O 1
ATOM 919 N N . GLU A 1 116 ? -9.135 4.637 14.110 1.00 95.38 116 GLU A N 1
ATOM 920 C CA . GLU A 1 116 ? -8.374 5.569 13.280 1.00 95.38 116 GLU A CA 1
ATOM 921 C C . GLU A 1 116 ? -7.190 4.836 12.610 1.00 95.38 116 GLU A C 1
ATOM 923 O O . GLU A 1 116 ? -6.455 4.098 13.278 1.00 95.38 116 GLU A O 1
ATOM 928 N N . PRO A 1 117 ? -6.987 4.997 11.289 1.00 96.31 117 PRO A N 1
ATOM 929 C CA . PRO A 1 117 ? -5.912 4.324 10.570 1.00 96.31 117 PRO A CA 1
ATOM 930 C C . PRO A 1 117 ? -4.522 4.650 11.128 1.00 96.31 117 PRO A C 1
ATOM 932 O O . PRO A 1 117 ? -4.040 5.775 11.026 1.00 96.31 117 PRO A O 1
ATOM 935 N N . PHE A 1 118 ? -3.838 3.631 11.643 1.00 96.69 118 PHE A N 1
ATOM 936 C CA . PHE A 1 118 ? -2.471 3.709 12.147 1.00 96.69 118 PHE A CA 1
ATOM 937 C C . PHE A 1 118 ? -1.473 3.449 11.013 1.00 96.69 118 PHE A C 1
ATOM 939 O O . PHE A 1 118 ? -1.560 2.435 10.319 1.00 96.69 118 PHE A O 1
ATOM 946 N N . TYR A 1 119 ? -0.508 4.338 10.805 1.00 94.94 119 TYR A N 1
ATOM 947 C CA . TYR A 1 119 ? 0.443 4.245 9.695 1.00 94.94 119 TYR A CA 1
ATOM 948 C C . TYR A 1 119 ? 1.886 4.468 10.162 1.00 94.94 119 TYR A C 1
ATOM 950 O O . TYR A 1 119 ? 2.108 5.088 11.204 1.00 94.94 119 TYR A O 1
ATOM 958 N N . PRO A 1 120 ? 2.896 3.979 9.416 1.00 92.38 120 PRO A N 1
ATOM 959 C CA . PRO A 1 120 ? 4.288 4.192 9.785 1.00 92.38 120 PRO A CA 1
ATOM 960 C C . PRO A 1 120 ? 4.641 5.690 9.725 1.00 92.38 120 PRO A C 1
ATOM 962 O O . PRO A 1 120 ? 4.340 6.336 8.718 1.00 92.38 120 PRO A O 1
ATOM 965 N N . PRO A 1 121 ? 5.319 6.251 10.740 1.00 81.81 121 PRO A N 1
ATOM 966 C CA . PRO A 1 121 ? 5.584 7.690 10.806 1.00 81.81 121 PRO A CA 1
ATOM 967 C C . PRO A 1 121 ? 6.540 8.181 9.708 1.00 81.81 121 PRO A C 1
ATOM 969 O O . PRO A 1 121 ? 6.404 9.302 9.233 1.00 81.81 121 PRO A O 1
ATOM 972 N N . ASN A 1 122 ? 7.472 7.331 9.264 1.00 84.50 122 ASN A N 1
ATOM 973 C CA . ASN A 1 122 ? 8.532 7.688 8.315 1.00 84.50 122 ASN A CA 1
ATOM 974 C C . ASN A 1 122 ? 8.434 6.856 7.032 1.00 84.50 122 ASN A C 1
ATOM 976 O O . ASN A 1 122 ? 9.372 6.151 6.651 1.00 84.50 122 ASN A O 1
ATOM 980 N N . MET A 1 123 ? 7.272 6.876 6.376 1.00 90.12 123 MET A N 1
ATOM 981 C CA . MET A 1 123 ? 7.138 6.193 5.093 1.00 90.12 123 MET A CA 1
ATOM 982 C C . MET A 1 123 ? 7.896 6.933 3.998 1.00 90.12 123 MET A C 1
ATOM 984 O O . MET A 1 123 ? 7.534 8.038 3.589 1.00 90.12 123 MET A O 1
ATOM 988 N N . LYS A 1 124 ? 8.912 6.259 3.469 1.00 95.81 124 LYS A N 1
ATOM 989 C CA . LYS A 1 124 ? 9.679 6.742 2.332 1.00 95.81 124 LYS A CA 1
ATOM 990 C C . LYS A 1 124 ? 8.997 6.375 1.019 1.00 95.81 124 LYS A C 1
ATOM 992 O O . LYS A 1 124 ? 8.296 5.364 0.893 1.00 95.81 124 LYS A O 1
ATOM 997 N N . SER A 1 125 ? 9.231 7.200 0.013 1.00 97.44 125 SER A N 1
ATOM 998 C CA . SER A 1 125 ? 8.675 7.040 -1.325 1.00 97.44 125 SER A CA 1
ATOM 999 C C . SER A 1 125 ? 9.764 6.962 -2.391 1.00 97.44 125 SER A C 1
ATOM 1001 O O . SER A 1 125 ? 10.917 7.332 -2.167 1.00 97.44 125 SER A O 1
ATOM 1003 N N . ILE A 1 126 ? 9.402 6.485 -3.576 1.00 97.81 126 ILE A N 1
ATOM 1004 C CA . ILE A 1 126 ? 10.266 6.512 -4.760 1.00 97.81 126 ILE A CA 1
ATOM 1005 C C . ILE A 1 126 ? 9.414 6.636 -6.022 1.00 97.81 126 ILE A C 1
ATOM 1007 O O . ILE A 1 126 ? 8.253 6.210 -6.029 1.00 97.81 126 ILE A O 1
ATOM 1011 N N . SER A 1 127 ? 9.969 7.227 -7.081 1.00 98.38 127 SER A N 1
ATOM 1012 C CA . SER A 1 127 ? 9.337 7.203 -8.399 1.00 98.38 127 SER A CA 1
ATOM 1013 C C . SER A 1 127 ? 9.499 5.830 -9.054 1.00 98.38 127 SER A C 1
ATOM 1015 O O . SER A 1 127 ? 10.502 5.139 -8.856 1.00 98.38 127 SER A O 1
ATOM 1017 N N . LEU A 1 128 ? 8.515 5.420 -9.854 1.00 98.25 128 LEU A N 1
ATOM 1018 C CA . LEU A 1 128 ? 8.577 4.145 -10.567 1.00 98.25 128 LEU 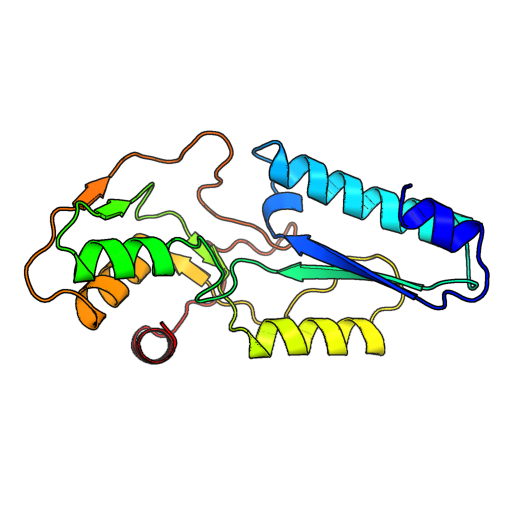A CA 1
ATOM 1019 C C . LEU A 1 128 ? 9.718 4.112 -11.589 1.00 98.25 128 LEU A C 1
ATOM 1021 O O . LEU A 1 128 ? 10.280 3.042 -11.810 1.00 98.25 128 LEU A O 1
ATOM 1025 N N . GLY A 1 129 ? 10.096 5.260 -12.162 1.00 98.19 129 GLY A N 1
ATOM 1026 C CA . GLY A 1 129 ? 11.262 5.376 -13.038 1.00 98.19 129 GLY A CA 1
ATOM 1027 C C . GLY A 1 129 ? 12.564 5.002 -12.327 1.00 98.19 129 GLY A C 1
ATOM 1028 O O . GLY A 1 129 ? 13.255 4.087 -12.770 1.00 98.19 129 GLY A O 1
ATOM 1029 N N . ILE A 1 130 ? 12.856 5.623 -11.176 1.00 98.19 130 ILE A N 1
ATOM 1030 C CA . ILE A 1 130 ? 14.076 5.312 -10.409 1.00 98.19 130 ILE A CA 1
ATOM 1031 C C . ILE A 1 130 ? 14.023 3.869 -9.895 1.00 98.19 130 ILE A C 1
ATOM 1033 O O . ILE A 1 130 ? 15.012 3.144 -9.973 1.00 98.19 130 ILE A O 1
ATOM 1037 N N . LEU A 1 131 ? 12.866 3.405 -9.413 1.00 98.00 131 LEU A N 1
ATOM 1038 C CA . LEU A 1 131 ? 12.721 2.016 -8.973 1.00 98.00 131 LEU A CA 1
ATOM 1039 C C . LEU A 1 131 ? 13.035 1.021 -10.101 1.00 98.00 131 LEU A C 1
ATOM 1041 O O . LEU A 1 131 ? 13.684 0.002 -9.856 1.00 98.00 131 LEU A O 1
ATOM 1045 N N . LEU A 1 132 ? 12.592 1.314 -11.327 1.00 97.94 132 LEU A N 1
ATOM 1046 C CA . LEU A 1 132 ? 12.889 0.497 -12.498 1.00 97.94 132 LEU A CA 1
ATOM 1047 C C . LEU A 1 132 ? 14.384 0.508 -12.820 1.00 97.94 132 LEU A C 1
ATOM 1049 O O . LEU A 1 132 ? 14.949 -0.557 -13.055 1.00 97.94 132 LEU A O 1
ATOM 1053 N N . GLU A 1 133 ? 15.038 1.669 -12.788 1.00 97.94 133 GLU A N 1
ATOM 1054 C CA . GLU A 1 133 ? 16.490 1.779 -12.985 1.00 97.94 133 GLU A CA 1
ATOM 1055 C C . GLU A 1 133 ? 17.267 0.918 -11.982 1.00 97.94 133 GLU A C 1
ATOM 1057 O O . GLU A 1 133 ? 18.178 0.180 -12.368 1.00 97.94 133 GLU A O 1
ATOM 1062 N N . LEU A 1 134 ? 16.874 0.944 -10.704 1.00 97.94 134 LEU A N 1
ATOM 1063 C CA . LEU A 1 134 ? 17.485 0.114 -9.663 1.00 97.94 134 LEU A CA 1
ATOM 1064 C C . LEU A 1 134 ? 17.242 -1.381 -9.910 1.00 97.94 134 LEU A C 1
ATOM 1066 O O . LEU A 1 134 ? 18.171 -2.183 -9.788 1.00 97.94 134 LEU A O 1
ATOM 1070 N N . ALA A 1 135 ? 16.028 -1.765 -10.310 1.00 97.31 135 ALA A N 1
ATOM 1071 C CA . ALA A 1 135 ? 15.715 -3.149 -10.661 1.00 97.31 135 ALA A CA 1
ATOM 1072 C C . ALA A 1 135 ? 16.531 -3.629 -11.875 1.00 97.31 135 ALA A C 1
ATOM 1074 O O . ALA A 1 135 ? 17.069 -4.738 -11.855 1.00 97.31 135 ALA A O 1
ATOM 1075 N N . ILE A 1 136 ? 16.686 -2.792 -12.905 1.00 97.62 136 ILE A N 1
ATOM 1076 C CA . ILE A 1 136 ? 17.528 -3.075 -14.075 1.00 97.62 136 ILE A CA 1
ATOM 1077 C C . ILE A 1 136 ? 18.982 -3.251 -13.639 1.00 97.62 136 ILE A C 1
ATOM 1079 O O . ILE A 1 136 ? 19.585 -4.273 -13.961 1.00 97.62 136 ILE A O 1
ATOM 1083 N N . ARG A 1 137 ? 19.532 -2.319 -12.849 1.00 96.94 137 ARG A N 1
ATOM 1084 C CA . ARG A 1 137 ? 20.905 -2.409 -12.324 1.00 96.94 137 ARG A CA 1
ATOM 1085 C C . ARG A 1 137 ? 21.143 -3.707 -11.548 1.00 96.94 137 ARG A C 1
ATOM 1087 O O . ARG A 1 137 ? 22.236 -4.260 -11.628 1.00 96.94 137 ARG A O 1
ATOM 1094 N N . LYS A 1 138 ? 20.141 -4.188 -10.805 1.00 96.25 138 LYS A N 1
ATOM 1095 C CA . LYS A 1 138 ? 20.251 -5.399 -9.980 1.00 96.25 138 LYS A CA 1
ATOM 1096 C C . LYS A 1 138 ? 20.114 -6.699 -10.773 1.00 96.25 138 LYS A C 1
ATOM 1098 O O . LYS A 1 138 ? 20.842 -7.651 -10.503 1.00 96.25 138 LYS A O 1
ATOM 1103 N N . TYR A 1 139 ? 19.171 -6.762 -11.712 1.00 96.12 139 TYR A N 1
ATOM 1104 C CA . TYR A 1 139 ? 18.723 -8.031 -12.298 1.00 96.12 139 TYR A CA 1
ATOM 1105 C C . TYR A 1 139 ? 19.007 -8.182 -13.7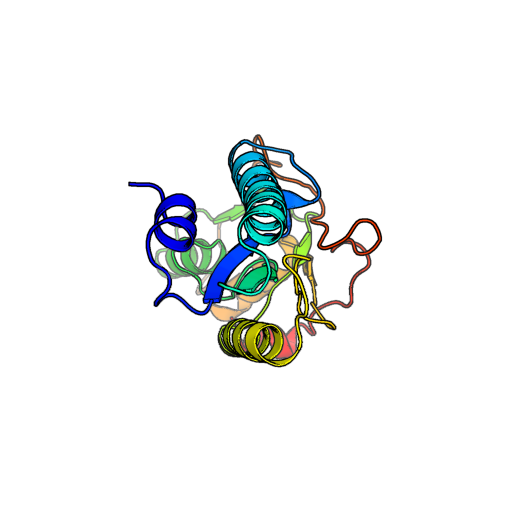95 1.00 96.12 139 TYR A C 1
ATOM 1107 O O . TYR A 1 139 ? 19.016 -9.307 -14.305 1.00 96.12 139 TYR A O 1
ATOM 1115 N N . ALA A 1 140 ? 19.221 -7.086 -14.524 1.00 94.69 140 ALA A N 1
ATOM 1116 C CA . ALA A 1 140 ? 19.393 -7.145 -15.968 1.00 94.69 140 ALA A CA 1
ATOM 1117 C C . ALA A 1 140 ? 20.762 -7.726 -16.347 1.00 94.69 140 ALA A C 1
ATOM 1119 O O . ALA A 1 140 ? 21.807 -7.291 -15.872 1.00 94.69 140 ALA A O 1
ATOM 1120 N N . LYS A 1 141 ? 20.760 -8.695 -17.269 1.00 91.19 141 LYS A N 1
ATOM 1121 C CA . LYS A 1 141 ? 21.986 -9.236 -17.891 1.00 91.19 141 LYS A CA 1
ATOM 1122 C C . LYS A 1 141 ? 22.332 -8.544 -19.211 1.00 91.19 141 LYS A C 1
ATOM 1124 O O . LYS A 1 141 ? 23.435 -8.701 -19.723 1.00 91.19 141 LYS A O 1
ATOM 1129 N N . THR A 1 142 ? 21.366 -7.835 -19.784 1.00 90.94 142 THR A N 1
ATOM 1130 C CA . THR A 1 142 ? 21.435 -7.117 -21.060 1.00 90.94 142 THR A CA 1
ATOM 1131 C C . THR A 1 142 ? 20.558 -5.875 -20.968 1.00 90.94 142 THR A C 1
ATOM 1133 O O . THR A 1 142 ? 19.732 -5.778 -20.063 1.00 90.94 142 THR A O 1
ATOM 1136 N N . ILE A 1 143 ? 20.689 -4.957 -21.926 1.00 92.50 143 ILE A N 1
ATOM 1137 C CA . ILE A 1 143 ? 19.776 -3.815 -22.052 1.00 92.50 143 ILE A CA 1
ATOM 1138 C C . ILE A 1 143 ? 18.359 -4.360 -22.307 1.00 92.50 143 ILE A C 1
ATOM 1140 O O . ILE A 1 143 ? 18.186 -5.108 -23.275 1.00 92.50 143 ILE A O 1
ATOM 1144 N N . PRO A 1 144 ? 17.374 -4.081 -21.435 1.00 95.38 144 PRO A N 1
ATOM 1145 C CA . PRO A 1 144 ? 16.023 -4.589 -21.608 1.00 95.38 144 PRO A CA 1
ATOM 1146 C C . PRO A 1 144 ? 15.199 -3.688 -22.532 1.00 95.38 144 PRO A C 1
ATOM 1148 O O . PRO A 1 144 ? 15.472 -2.497 -22.664 1.00 95.38 144 PRO A O 1
ATOM 1151 N N . ASP A 1 145 ? 14.156 -4.265 -23.123 1.00 95.44 145 ASP A N 1
ATOM 1152 C CA . ASP A 1 145 ? 13.107 -3.506 -23.801 1.00 95.44 145 ASP A CA 1
ATOM 1153 C C . ASP A 1 145 ? 12.091 -3.000 -22.768 1.00 95.44 145 ASP A C 1
ATOM 1155 O O . ASP A 1 145 ? 11.628 -3.776 -21.923 1.00 95.44 145 ASP A O 1
ATOM 1159 N N . ILE A 1 146 ? 11.781 -1.704 -22.802 1.00 97.94 146 ILE A N 1
ATOM 1160 C CA . ILE A 1 146 ? 10.915 -1.032 -21.828 1.00 97.94 146 ILE A CA 1
ATOM 1161 C C . ILE A 1 146 ? 9.786 -0.342 -22.577 1.00 97.94 146 ILE A C 1
ATOM 1163 O O . ILE A 1 146 ? 10.010 0.558 -23.386 1.00 97.94 146 ILE A O 1
ATOM 1167 N N . ARG A 1 147 ? 8.556 -0.697 -22.218 1.00 98.00 147 ARG A N 1
ATOM 1168 C CA . ARG A 1 147 ? 7.347 -0.087 -22.752 1.00 98.00 147 ARG A CA 1
ATOM 1169 C C . ARG A 1 147 ? 6.623 0.716 -21.684 1.00 98.00 147 ARG A C 1
ATOM 1171 O O . ARG A 1 147 ? 6.168 0.173 -20.676 1.00 98.00 147 ARG A O 1
ATOM 1178 N N . VAL A 1 148 ? 6.467 2.009 -21.957 1.00 98.25 148 VAL A N 1
ATOM 1179 C CA . VAL A 1 148 ? 5.664 2.926 -21.143 1.00 98.25 148 VAL A CA 1
ATOM 1180 C C . VAL A 1 148 ? 4.213 2.887 -21.621 1.00 98.25 148 VAL A C 1
ATOM 1182 O O . VAL A 1 148 ? 3.947 3.118 -22.801 1.00 98.25 148 VAL A O 1
ATOM 1185 N N . ILE A 1 149 ? 3.275 2.565 -20.728 1.00 97.56 149 ILE A N 1
ATOM 1186 C CA . ILE A 1 149 ? 1.852 2.372 -21.071 1.00 97.56 149 ILE A CA 1
ATOM 1187 C C . ILE A 1 149 ? 0.915 3.447 -20.506 1.00 97.56 149 ILE A C 1
ATOM 1189 O O . ILE A 1 149 ? -0.280 3.420 -20.796 1.00 97.56 149 ILE A O 1
ATOM 1193 N N . GLY A 1 150 ? 1.441 4.387 -19.720 1.00 96.88 150 GLY A N 1
ATOM 1194 C CA . GLY A 1 150 ? 0.657 5.385 -18.997 1.00 96.88 150 GLY A CA 1
ATOM 1195 C C . GLY A 1 150 ? -0.048 4.816 -17.762 1.00 96.88 150 GLY A C 1
ATOM 1196 O O . GLY A 1 150 ? -0.096 3.600 -17.540 1.00 96.88 150 GLY A O 1
ATOM 1197 N N . LEU A 1 151 ? -0.602 5.713 -16.943 1.00 95.31 151 LEU A N 1
ATOM 1198 C CA . LEU A 1 151 ? -1.411 5.337 -15.782 1.00 95.31 151 LEU A CA 1
ATOM 1199 C C . LEU A 1 151 ? -2.639 4.533 -16.212 1.00 95.31 151 LEU A C 1
ATOM 1201 O O . LEU A 1 151 ? -3.355 4.899 -17.146 1.00 95.31 151 LEU A O 1
ATOM 1205 N N . GLN A 1 152 ? -2.889 3.436 -15.510 1.00 93.94 152 GLN A N 1
ATOM 1206 C CA . GLN A 1 152 ? -4.050 2.593 -15.743 1.00 93.94 152 GLN A CA 1
ATOM 1207 C C . GLN A 1 152 ? -5.281 3.139 -15.017 1.00 93.94 152 GLN A C 1
ATOM 1209 O O . GLN A 1 152 ? -5.201 3.939 -14.082 1.00 93.94 152 GLN A O 1
ATOM 1214 N N . LYS A 1 153 ? -6.463 2.682 -15.442 1.00 92.62 153 LYS A N 1
ATOM 1215 C CA . LYS A 1 153 ? -7.722 3.045 -14.787 1.00 92.62 153 LYS A CA 1
ATOM 1216 C C . LYS A 1 153 ? -7.671 2.657 -13.305 1.00 92.62 153 LYS A C 1
ATOM 1218 O O . LYS A 1 153 ? -7.550 1.479 -12.978 1.00 92.62 153 LYS A O 1
ATOM 1223 N N . GLY A 1 154 ? -7.846 3.644 -12.432 1.00 89.88 154 GLY A N 1
ATOM 1224 C CA . GLY A 1 154 ? -7.815 3.450 -10.984 1.00 89.88 154 GLY A CA 1
ATOM 1225 C C . GLY A 1 154 ? -6.428 3.516 -10.352 1.00 89.88 154 GLY A C 1
ATOM 1226 O O . GLY A 1 154 ? -6.285 3.109 -9.202 1.00 89.88 154 GLY A O 1
ATOM 1227 N N . GLU A 1 155 ? -5.423 4.011 -11.078 1.00 93.12 155 GLU A N 1
ATOM 1228 C CA . GLU A 1 155 ? -4.128 4.377 -10.509 1.00 93.12 155 GLU A CA 1
ATOM 1229 C C . GLU 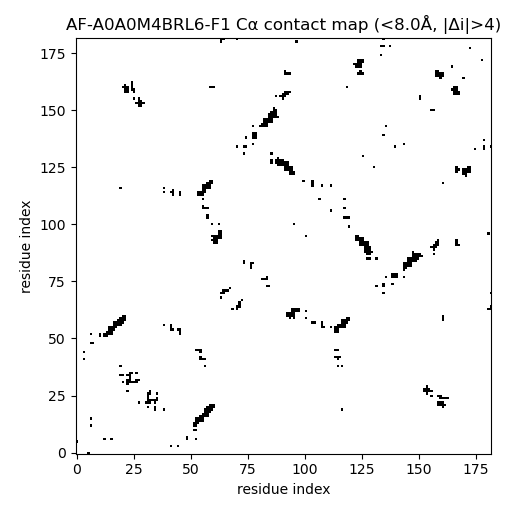A 1 155 ? -4.040 5.881 -10.244 1.00 93.12 155 GLU A C 1
ATOM 1231 O O . GLU A 1 155 ? -4.440 6.702 -11.069 1.00 93.12 155 GLU A O 1
ATOM 1236 N N . ASN A 1 156 ? -3.448 6.242 -9.107 1.00 95.00 156 ASN A N 1
ATOM 1237 C CA . ASN A 1 156 ? -3.036 7.613 -8.834 1.00 95.00 156 ASN A CA 1
ATOM 1238 C C . ASN A 1 156 ? -1.629 7.865 -9.393 1.00 95.00 156 ASN A C 1
ATOM 1240 O O . ASN A 1 156 ? -0.782 6.963 -9.405 1.00 95.00 156 ASN A O 1
ATOM 1244 N N . LYS A 1 157 ? -1.342 9.108 -9.800 1.00 96.81 157 LYS A N 1
ATOM 1245 C CA . LYS A 1 157 ? 0.037 9.512 -10.118 1.00 96.81 157 LYS A CA 1
ATOM 1246 C C . LYS A 1 157 ? 0.897 9.471 -8.854 1.00 96.81 157 LYS A C 1
ATOM 1248 O O . LYS A 1 157 ? 1.880 8.736 -8.799 1.00 96.81 157 LYS A O 1
ATOM 1253 N N . HIS A 1 158 ? 0.448 10.149 -7.806 1.00 97.56 158 HIS A N 1
ATOM 1254 C CA . HIS A 1 158 ? 1.066 10.147 -6.485 1.00 97.56 158 HIS A CA 1
ATOM 1255 C C . HIS A 1 158 ? 0.049 9.618 -5.472 1.00 97.56 158 HIS A C 1
ATOM 1257 O O . HIS A 1 158 ? -1.113 10.013 -5.500 1.00 97.56 158 HIS A O 1
ATOM 1263 N N . GLU A 1 159 ? 0.465 8.678 -4.628 1.00 96.81 159 GLU A N 1
ATOM 1264 C CA . GLU A 1 159 ? -0.370 8.144 -3.544 1.00 96.81 159 GLU A CA 1
ATOM 1265 C C . GLU A 1 159 ? -0.305 9.047 -2.311 1.00 96.81 159 GLU A C 1
ATOM 1267 O O . GLU A 1 159 ? 0.734 9.666 -2.066 1.00 96.81 159 GLU A O 1
ATOM 1272 N N . CYS A 1 160 ? -1.369 9.049 -1.508 1.00 95.69 160 CYS A N 1
ATOM 1273 C CA . CYS A 1 160 ? -1.464 9.774 -0.240 1.00 95.69 160 CYS A CA 1
ATOM 1274 C C . CYS A 1 160 ? -1.732 8.792 0.904 1.00 95.69 160 CYS A C 1
ATOM 1276 O O . CYS A 1 160 ? -2.508 7.854 0.737 1.00 95.69 160 CYS A O 1
ATOM 1278 N N . ILE A 1 161 ? -1.117 8.999 2.069 1.00 94.12 161 ILE A N 1
ATOM 1279 C CA . ILE A 1 161 ? -1.390 8.181 3.270 1.00 94.12 161 ILE A CA 1
ATOM 1280 C C . ILE A 1 161 ? -2.305 8.887 4.275 1.00 94.12 161 ILE A C 1
ATOM 1282 O O . ILE A 1 161 ? -3.085 8.241 4.980 1.00 94.12 161 ILE A O 1
ATOM 1286 N N . THR A 1 162 ? -2.261 10.216 4.265 1.00 91.69 162 THR A N 1
ATOM 1287 C CA . THR A 1 162 ? -3.195 11.132 4.924 1.00 91.69 162 THR A CA 1
ATOM 1288 C C . THR A 1 162 ? -3.556 12.249 3.946 1.00 91.69 162 THR A C 1
ATOM 1290 O O . THR A 1 162 ? -3.010 12.299 2.842 1.00 91.69 162 THR A O 1
ATOM 1293 N N . ALA A 1 163 ? -4.458 13.152 4.337 1.00 86.88 163 ALA A N 1
ATOM 1294 C CA . ALA A 1 163 ? -4.787 14.328 3.529 1.00 86.88 163 ALA A CA 1
ATOM 1295 C C . ALA A 1 163 ? -3.554 15.206 3.227 1.00 86.88 163 ALA A C 1
ATOM 1297 O O . ALA A 1 163 ? -3.464 15.773 2.142 1.00 86.88 163 ALA A O 1
ATOM 1298 N N . ASP A 1 164 ? -2.591 15.255 4.153 1.00 88.25 164 ASP A N 1
ATOM 1299 C CA . ASP A 1 164 ? -1.439 16.160 4.081 1.00 88.25 164 ASP A CA 1
ATOM 1300 C C . ASP A 1 164 ? -0.141 15.480 3.613 1.00 88.25 164 ASP A C 1
ATOM 1302 O O . ASP A 1 164 ? 0.837 16.158 3.296 1.00 88.25 164 ASP A O 1
ATOM 1306 N N . LEU A 1 165 ? -0.100 14.143 3.559 1.00 91.56 165 LEU A N 1
ATOM 1307 C CA . LEU A 1 165 ? 1.115 13.391 3.239 1.00 91.56 165 LEU A CA 1
ATOM 1308 C C . LEU A 1 165 ? 0.993 12.641 1.907 1.00 91.56 165 LEU A C 1
ATOM 1310 O O . LEU A 1 165 ? 0.514 11.504 1.842 1.00 91.56 165 LEU A O 1
ATOM 1314 N N . SER A 1 166 ? 1.502 13.286 0.855 1.00 95.88 166 SER A N 1
ATOM 1315 C CA . SER A 1 166 ? 1.651 12.733 -0.495 1.00 95.88 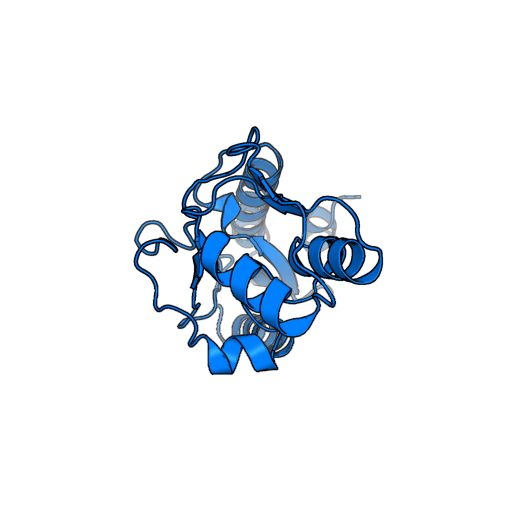166 SER A CA 1
ATOM 1316 C C . SER A 1 166 ? 3.037 12.121 -0.714 1.00 95.88 166 SER A C 1
ATOM 1318 O O . SER A 1 166 ? 4.063 12.675 -0.317 1.00 95.88 166 SER A O 1
ATOM 1320 N N . SER A 1 167 ? 3.080 11.006 -1.439 1.00 97.19 167 SER A N 1
ATOM 1321 C CA . SER A 1 167 ? 4.311 10.352 -1.904 1.00 97.19 167 SER A CA 1
ATOM 1322 C C . SER A 1 167 ? 5.123 11.202 -2.887 1.00 97.19 167 SER A C 1
ATOM 1324 O O . SER A 1 167 ? 6.256 10.847 -3.201 1.00 97.19 167 SER A O 1
ATOM 1326 N N . GLU A 1 168 ? 4.578 12.306 -3.396 1.00 96.81 168 GLU A N 1
ATOM 1327 C CA . GLU A 1 168 ? 5.333 13.279 -4.189 1.00 96.81 168 GLU A CA 1
ATOM 1328 C C . GLU A 1 168 ? 6.325 14.072 -3.321 1.00 96.81 168 GLU A C 1
ATOM 1330 O O . GLU A 1 168 ? 7.447 14.349 -3.750 1.00 96.81 168 GLU A O 1
ATOM 1335 N N . TYR A 1 169 ? 5.928 14.382 -2.085 1.00 95.19 169 TYR A N 1
ATOM 1336 C CA . TYR A 1 169 ? 6.667 15.264 -1.174 1.00 95.19 169 TYR A CA 1
ATOM 1337 C C . TYR A 1 169 ? 7.281 14.532 0.021 1.00 95.19 169 TYR A C 1
ATOM 1339 O O . TYR A 1 169 ? 8.067 15.116 0.763 1.00 95.19 169 TYR A O 1
ATOM 1347 N N . ALA A 1 170 ? 6.943 13.257 0.209 1.00 95.38 170 ALA A N 1
ATOM 1348 C CA . ALA A 1 170 ? 7.531 12.427 1.247 1.00 95.38 170 ALA A CA 1
ATOM 1349 C C . ALA A 1 170 ? 9.041 12.225 1.050 1.00 95.38 170 ALA A C 1
ATOM 1351 O O . ALA A 1 170 ? 9.554 12.264 -0.074 1.00 95.38 170 ALA A O 1
ATOM 1352 N N . GLU A 1 171 ? 9.734 11.921 2.150 1.00 95.75 171 GLU A N 1
ATOM 1353 C CA . GLU A 1 171 ? 11.147 11.542 2.130 1.00 95.75 171 GLU A CA 1
ATOM 1354 C C . GLU A 1 171 ? 11.392 10.433 1.094 1.00 95.75 171 GLU A C 1
ATOM 1356 O O . GLU A 1 171 ? 10.596 9.498 0.945 1.00 95.75 171 GLU A O 1
ATOM 1361 N N . ARG A 1 172 ? 12.483 10.550 0.333 1.00 96.69 172 ARG A N 1
ATOM 1362 C CA . ARG A 1 172 ? 12.839 9.568 -0.691 1.00 96.69 172 ARG A CA 1
ATOM 1363 C C . ARG A 1 172 ? 13.712 8.470 -0.110 1.00 96.69 172 ARG A C 1
ATOM 1365 O O . ARG A 1 172 ? 14.568 8.721 0.734 1.00 96.69 172 ARG A O 1
ATOM 1372 N N . TRP A 1 173 ? 13.533 7.255 -0.612 1.00 97.06 173 TRP A N 1
ATOM 1373 C CA . TRP A 1 173 ? 14.503 6.189 -0.379 1.00 97.06 173 TRP A CA 1
ATOM 1374 C C . TRP A 1 173 ? 15.887 6.596 -0.890 1.00 97.06 173 TRP A C 1
ATOM 1376 O O . TRP A 1 173 ? 16.014 7.167 -1.974 1.00 97.06 173 TRP A O 1
ATOM 1386 N N . ASN A 1 174 ? 16.933 6.265 -0.132 1.00 96.94 174 ASN A N 1
ATOM 1387 C CA . ASN A 1 174 ? 18.284 6.315 -0.667 1.00 96.94 174 ASN A CA 1
ATOM 1388 C C . ASN A 1 174 ? 18.453 5.185 -1.696 1.00 96.94 174 ASN A C 1
ATOM 1390 O O . ASN A 1 174 ? 18.083 4.041 -1.437 1.00 96.94 174 ASN A O 1
ATOM 1394 N N . ASN A 1 175 ? 19.020 5.503 -2.860 1.00 96.69 175 ASN A N 1
ATOM 1395 C CA . ASN A 1 175 ? 19.133 4.547 -3.961 1.00 96.69 175 ASN A CA 1
ATOM 1396 C C . ASN A 1 175 ? 19.980 3.315 -3.611 1.00 96.69 175 ASN A C 1
ATOM 1398 O O . ASN A 1 175 ? 19.616 2.209 -3.998 1.00 96.69 175 ASN A O 1
ATOM 1402 N N . GLU A 1 176 ? 21.085 3.482 -2.879 1.00 96.56 176 GLU A N 1
ATOM 1403 C CA . GLU A 1 176 ? 21.955 2.366 -2.481 1.00 96.56 176 GLU A CA 1
ATOM 1404 C C . GLU A 1 176 ? 21.324 1.543 -1.347 1.00 96.56 176 GLU A C 1
ATOM 1406 O O . GLU A 1 176 ? 21.386 0.315 -1.366 1.00 96.56 176 GLU A O 1
ATOM 1411 N N . GLU A 1 177 ? 20.649 2.198 -0.395 1.00 94.56 177 GLU A N 1
ATOM 1412 C CA . GLU A 1 177 ? 19.847 1.524 0.638 1.00 94.56 177 GLU A CA 1
ATOM 1413 C C . GLU A 1 177 ? 18.773 0.638 -0.005 1.00 94.56 177 GLU A C 1
ATOM 1415 O O . GLU A 1 177 ? 18.707 -0.564 0.259 1.00 94.56 177 GLU A O 1
ATOM 1420 N N . LEU A 1 178 ? 17.973 1.208 -0.909 1.00 94.69 178 LEU A N 1
ATOM 1421 C CA . LEU A 1 178 ? 16.894 0.483 -1.564 1.00 94.69 178 LEU A CA 1
ATOM 1422 C C . LEU A 1 178 ? 17.419 -0.615 -2.490 1.00 94.69 178 LEU A C 1
ATOM 1424 O O . LEU A 1 178 ? 16.836 -1.693 -2.522 1.00 94.69 178 LEU A O 1
ATOM 1428 N N . LEU A 1 179 ? 18.536 -0.394 -3.192 1.00 95.19 179 LEU A N 1
ATOM 1429 C CA . LEU A 1 179 ? 19.167 -1.416 -4.032 1.00 95.19 179 LEU A CA 1
ATOM 1430 C C . LEU A 1 179 ? 19.507 -2.686 -3.238 1.00 95.19 179 LEU A C 1
ATOM 1432 O O . LEU A 1 179 ? 19.374 -3.795 -3.764 1.00 95.19 179 LEU A O 1
ATOM 1436 N N . ASN A 1 180 ? 19.907 -2.544 -1.973 1.00 93.88 180 ASN A N 1
ATOM 1437 C CA . ASN A 1 180 ? 20.178 -3.678 -1.090 1.00 93.88 180 ASN A CA 1
ATOM 1438 C C . ASN A 1 180 ? 18.897 -4.404 -0.648 1.00 93.88 180 ASN A C 1
ATOM 1440 O O . ASN A 1 180 ? 18.936 -5.618 -0.457 1.00 93.88 180 ASN A O 1
ATOM 1444 N N . LEU A 1 181 ? 17.770 -3.693 -0.549 1.00 92.75 181 LEU A N 1
ATOM 1445 C CA . LEU A 1 181 ? 16.472 -4.236 -0.12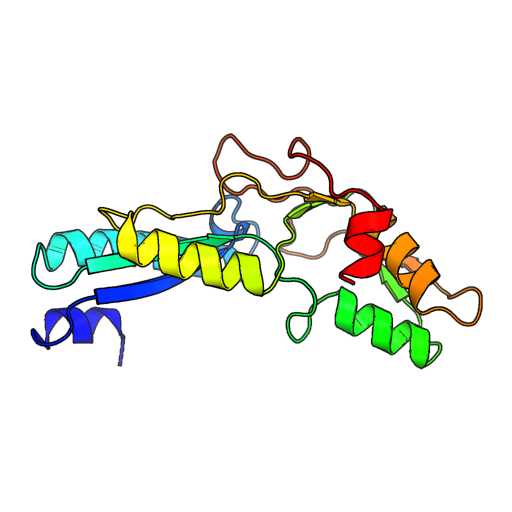9 1.00 92.75 181 LEU A CA 1
ATOM 1446 C C . LEU A 1 181 ? 15.667 -4.897 -1.264 1.00 92.75 181 LEU A C 1
ATOM 1448 O O . LEU A 1 181 ? 14.873 -5.802 -0.998 1.00 92.75 181 LEU A O 1
ATOM 1452 N N . ILE A 1 182 ? 15.819 -4.436 -2.514 1.00 90.50 182 ILE A N 1
ATOM 1453 C CA . ILE A 1 182 ? 15.030 -4.931 -3.665 1.00 90.50 182 ILE A CA 1
ATOM 1454 C C . ILE A 1 182 ? 15.565 -6.209 -4.288 1.00 90.50 182 ILE A C 1
ATOM 1456 O O . ILE A 1 182 ? 16.458 -6.863 -3.727 1.00 90.50 182 ILE A O 1
#

Sequence (182 aa):
MNLLKITVEEQNIKFILATSTDKAVQVSGTYGATKLLMENLFEDFEQINGSNCAYRIVRYGNVLHSTGSVLVKWKYALENRKELILTDPEATRFFITWEQAIDVIFSCLNDAQSAEPFYPPNMKSISLGILLELAIRKYAKTIPDIRVIGLQKGENKHECITADLSSEYAERWNNEELLNLI

Mean predicted aligned error: 3.58 Å

Secondary structure (DSSP, 8-state):
--HHHHHHH-TT--EEEEEEEGGGTS--SHHHHHHHHHHHHHHHHHHHHGGGSEEEEEEE-EETT-TT-HHHHHHHHHHTTPPEEES-TT-EEEEE-HHHHHHHHHHHHHH--SSSEE--TT--EEEHHHHHHHHHHHH-SSPPPEEE--PPTT--SB-BSSSS-BTTTSPBPPHHHHHHH-

Radius of gyration: 18.55 Å; Cα contacts (8 Å, |Δi|>4): 317; chains: 1; bounding box: 44×31×49 Å

pLDDT: mean 94.77, std 4.39, range [51.91, 98.38]

Organism: NCBI:txid1701358

InterPro domains:
  IPR003869 Polysaccharide biosynthesis protein, CapD-like domain [PF02719] (9-168)
  IPR036291 NAD(P)-binding domain superfamily [SSF51735] (2-161)
  IPR051203 Polysaccharide Synthase-Related Protein [PTHR43318] (9-164)

Nearest PDB structures (foldseek):
  5bjy-assembly1_B  TM=7.948E-01  e=1.851E-09  Campylobacter jejuni
  5bjw-assembly1_B  TM=7.948E-01  e=9.957E-09  Campylobacter jejuni
  5bjx-assembly1_A  TM=7.913E-01  e=1.209E-08  Campylobacter jejuni
  5bjv-assembly1_B  TM=8.027E-01  e=1.468E-08  Campylobacter jejuni
  5bju-assembly1_A  TM=8.034E-01  e=6.505E-08  Campylobacter jejuni

Solvent-accessible surface area (backbone atoms only — not comparable to full-atom values): 10121 Å² total; per-residue (Å²): 136,60,70,75,56,48,52,67,76,37,79,83,40,59,64,50,77,46,84,49,40,22,43,34,67,61,61,58,31,71,69,18,46,55,38,36,51,51,47,55,50,36,43,56,50,30,69,73,47,46,92,55,26,48,32,38,27,35,31,44,59,47,52,61,80,37,88,89,33,68,65,49,53,45,49,52,20,38,72,67,75,42,74,36,82,43,43,44,52,82,25,18,40,36,52,40,50,65,66,56,56,49,47,41,49,55,47,38,73,73,69,56,90,48,37,62,72,36,55,66,92,80,59,26,11,48,34,46,39,60,53,47,53,46,49,43,73,73,49,43,87,60,91,74,55,75,46,76,71,44,74,54,95,46,55,67,57,52,41,24,73,49,99,86,45,39,24,77,77,38,57,64,61,54,69,70,64,47,56,72,72,104